Protein AF-A0A928NXJ2-F1 (afdb_monomer_lite)

pLDDT: mean 93.68, std 7.18, range [60.47, 98.88]

Radius of gyration: 19.6 Å; chains: 1; bounding box: 49×45×59 Å

Secondary structure (DSSP, 8-state):
--SEEEEEEESTT----SHHHHHHHHHHHHHHTHHHHTT-SEEEEEEE-SSSHHHHT--S-TT-EE--S-EEE-TTSPBPPTT--GGG-TTT-EEESSTTPPPEEHHHHHHHHHHHHHHHHHH-TTSEEEEEEEE-SSSSSS--HIIIII-GGGEEEEEETTEEEE-TT-EEPP----BTTBTT-PPTTEEHHHHHHHHHHHHHHHHT-SEEEE-TTTTT-SSTT-SSBTTB-SS-B-GGGHHHHHHHHHTT-

Structure (mmCIF, N/CA/C/O backbone):
data_AF-A0A928NXJ2-F1
#
_entry.id   AF-A0A928NXJ2-F1
#
loop_
_atom_site.group_PDB
_atom_site.id
_atom_site.type_symbol
_atom_site.label_atom_id
_atom_site.label_alt_id
_atom_site.label_comp_id
_atom_site.label_asym_id
_atom_site.label_entity_id
_atom_site.label_seq_id
_atom_site.pdbx_PDB_ins_code
_atom_site.Cartn_x
_atom_site.Cartn_y
_atom_site.Cartn_z
_atom_site.occupancy
_atom_site.B_iso_or_equiv
_atom_site.auth_seq_id
_atom_site.auth_comp_id
_atom_site.auth_asym_id
_atom_site.auth_atom_id
_atom_site.pdbx_PDB_model_num
ATOM 1 N N . MET A 1 1 ? -26.509 13.859 0.127 1.00 70.12 1 MET A N 1
ATOM 2 C CA . MET A 1 1 ? -25.605 13.507 1.248 1.00 70.12 1 MET A CA 1
ATOM 3 C C . MET A 1 1 ? -24.707 12.381 0.757 1.00 70.12 1 MET A C 1
ATOM 5 O O . MET A 1 1 ? -25.221 11.526 0.053 1.00 70.12 1 MET A O 1
ATOM 9 N N . PHE A 1 2 ? -23.400 12.408 1.032 1.00 90.75 2 PHE A N 1
ATOM 10 C CA . PHE A 1 2 ? -22.472 11.379 0.538 1.00 90.75 2 PHE A CA 1
ATOM 11 C C . PHE A 1 2 ? -22.794 10.006 1.145 1.00 90.75 2 PHE A C 1
ATOM 13 O O . PHE A 1 2 ? -23.033 9.921 2.349 1.00 90.75 2 PHE A O 1
ATOM 20 N N . GLU A 1 3 ? -22.799 8.942 0.336 1.00 94.06 3 GLU A N 1
ATOM 21 C CA . GLU A 1 3 ? -23.045 7.580 0.836 1.00 94.06 3 GLU A CA 1
ATOM 22 C C . GLU A 1 3 ? -21.872 7.032 1.651 1.00 94.06 3 GLU A C 1
ATOM 24 O O . GLU A 1 3 ? -22.071 6.440 2.715 1.00 94.06 3 GLU A O 1
ATOM 29 N N . ASN A 1 4 ? -20.662 7.242 1.132 1.00 97.06 4 ASN A N 1
ATOM 30 C CA . ASN A 1 4 ? -19.404 6.851 1.742 1.00 97.06 4 ASN A CA 1
ATOM 31 C C . ASN A 1 4 ? -18.536 8.089 1.961 1.00 97.06 4 ASN A C 1
ATOM 33 O O . ASN A 1 4 ? -18.482 8.971 1.104 1.00 97.06 4 ASN A O 1
ATOM 37 N N . ILE A 1 5 ? -17.833 8.120 3.088 1.00 97.44 5 ILE A N 1
ATOM 38 C CA . ILE A 1 5 ? -16.681 8.999 3.289 1.00 97.44 5 ILE A CA 1
ATOM 39 C C . ILE A 1 5 ? -15.464 8.117 3.523 1.00 97.44 5 ILE A C 1
ATOM 41 O O . ILE A 1 5 ? -15.526 7.192 4.333 1.00 97.44 5 ILE A O 1
ATOM 45 N N . THR A 1 6 ? -14.379 8.419 2.815 1.00 97.94 6 THR A N 1
ATOM 46 C CA . THR A 1 6 ? -13.082 7.775 3.008 1.00 97.94 6 THR A CA 1
ATOM 47 C C . THR A 1 6 ? -12.174 8.709 3.797 1.00 97.94 6 THR A C 1
ATOM 49 O O . THR A 1 6 ? -11.981 9.857 3.403 1.00 97.94 6 THR A O 1
ATOM 52 N N . LEU A 1 7 ? -11.651 8.229 4.923 1.00 98.12 7 LEU A N 1
ATOM 53 C CA . LEU A 1 7 ? -10.591 8.888 5.675 1.00 98.12 7 LEU A CA 1
ATOM 54 C C . LEU A 1 7 ? -9.246 8.330 5.225 1.00 98.12 7 LEU A C 1
ATOM 56 O O . LEU A 1 7 ? -9.029 7.125 5.318 1.00 98.12 7 LEU A O 1
ATOM 60 N N . GLU A 1 8 ? -8.347 9.199 4.789 1.00 97.44 8 GLU A N 1
ATOM 61 C CA . GLU A 1 8 ? -6.973 8.821 4.462 1.00 97.44 8 GLU A CA 1
ATOM 62 C C . GLU A 1 8 ? -6.089 8.971 5.694 1.00 97.44 8 GLU A C 1
ATOM 64 O O . GLU A 1 8 ? -6.047 10.033 6.322 1.00 97.44 8 GLU A O 1
ATOM 69 N N . VAL A 1 9 ? -5.410 7.893 6.078 1.00 97.00 9 VAL A N 1
ATOM 70 C CA . VAL A 1 9 ? -4.660 7.821 7.333 1.00 97.00 9 VAL A CA 1
ATOM 71 C C . VAL A 1 9 ? -3.336 7.107 7.083 1.00 97.00 9 VAL A C 1
ATOM 73 O O . VAL A 1 9 ? -3.308 6.045 6.485 1.00 97.00 9 VAL A O 1
ATOM 76 N N . SER A 1 10 ? -2.225 7.665 7.558 1.00 96.06 10 SER A N 1
ATOM 77 C CA . SER A 1 10 ? -0.943 6.940 7.598 1.00 96.06 10 SER A CA 1
ATOM 78 C C . SER A 1 10 ? -0.775 6.215 8.930 1.00 96.06 10 SER A C 1
ATOM 80 O O . SER A 1 10 ? -1.531 6.456 9.871 1.00 96.06 10 SER A O 1
ATOM 82 N N . LEU A 1 11 ? 0.271 5.402 9.082 1.00 97.62 11 LEU A N 1
ATOM 83 C CA . LEU A 1 11 ? 0.581 4.790 10.380 1.00 97.62 11 LEU A CA 1
ATOM 84 C C . LEU A 1 11 ? 1.205 5.760 11.410 1.00 97.62 11 LEU A C 1
ATOM 86 O O . LEU A 1 11 ? 1.375 5.404 12.576 1.00 97.62 11 LEU A O 1
ATOM 90 N N . LYS A 1 12 ? 1.492 7.015 11.034 1.00 97.06 12 LYS A N 1
ATOM 91 C CA . LYS A 1 12 ? 2.137 8.027 11.901 1.00 97.06 12 LYS A CA 1
ATOM 92 C C . LYS A 1 12 ? 1.412 8.319 13.232 1.00 97.06 12 LYS A C 1
ATOM 94 O O . LYS A 1 12 ? 2.090 8.643 14.209 1.00 97.06 12 LYS A O 1
ATOM 99 N N . PRO A 1 13 ? 0.072 8.227 13.348 1.00 96.94 13 PRO A N 1
ATOM 100 C CA . PRO A 1 13 ? -0.605 8.361 14.638 1.00 96.94 13 PRO A CA 1
ATOM 101 C C . PRO A 1 13 ? -0.279 7.233 15.634 1.00 96.94 13 PRO A C 1
ATOM 103 O O . PRO A 1 13 ? -0.354 7.450 16.845 1.00 96.94 13 PRO A O 1
ATOM 106 N N . PHE A 1 14 ? 0.120 6.047 15.161 1.00 97.75 14 PHE A N 1
ATOM 107 C CA . PHE A 1 14 ? 0.374 4.859 15.981 1.00 97.75 14 PHE A CA 1
ATOM 108 C C . PHE A 1 14 ? 1.798 4.849 16.547 1.00 97.75 14 PHE A C 1
ATOM 110 O O . PHE A 1 14 ? 2.617 4.006 16.210 1.00 97.75 14 PHE A O 1
ATOM 117 N N . LYS A 1 15 ? 2.096 5.792 17.446 1.00 97.19 15 LYS A N 1
ATOM 118 C CA . LYS A 1 15 ? 3.426 5.974 18.065 1.00 97.19 15 LYS A CA 1
ATOM 119 C C . LYS A 1 15 ? 3.844 4.861 19.035 1.00 97.19 15 LYS A C 1
ATOM 121 O O . LYS A 1 15 ? 4.970 4.872 19.520 1.00 97.19 15 LYS A O 1
ATOM 126 N N . GLN A 1 16 ? 2.938 3.949 19.374 1.00 97.06 16 GLN A N 1
ATOM 127 C CA . GLN A 1 16 ? 3.206 2.770 20.193 1.00 97.06 16 GLN A CA 1
ATOM 128 C C . GLN A 1 16 ? 2.429 1.584 19.628 1.00 97.06 16 GLN A C 1
ATOM 130 O O . GLN A 1 16 ? 1.337 1.759 19.088 1.00 97.06 16 GLN A O 1
ATOM 135 N N . THR A 1 17 ? 2.977 0.385 19.810 1.00 96.94 17 THR A N 1
ATOM 136 C CA . THR A 1 17 ? 2.471 -0.854 19.203 1.00 96.94 17 THR A CA 1
ATOM 137 C C . THR A 1 17 ? 1.691 -1.738 20.177 1.00 96.94 17 THR A C 1
ATOM 139 O O . THR A 1 17 ? 1.223 -2.806 19.799 1.00 96.94 17 THR A O 1
ATOM 142 N N . ASN A 1 18 ? 1.514 -1.307 21.433 1.00 97.44 18 ASN A N 1
ATOM 143 C CA . ASN A 1 18 ? 0.663 -2.025 22.380 1.00 97.44 18 ASN A CA 1
ATOM 144 C C . ASN A 1 18 ? -0.822 -1.813 22.054 1.00 97.44 18 ASN A C 1
ATOM 146 O O . ASN A 1 18 ? -1.238 -0.731 21.630 1.00 97.44 18 ASN A O 1
ATOM 150 N N . GLU A 1 19 ? -1.625 -2.842 22.313 1.00 96.62 19 GLU A N 1
ATOM 151 C CA . GLU A 1 19 ? -3.037 -2.880 21.933 1.00 96.62 19 GLU A CA 1
ATOM 152 C C . GLU A 1 19 ? -3.846 -1.710 22.511 1.00 96.62 19 GLU A C 1
ATOM 154 O O . GLU A 1 19 ? -4.617 -1.079 21.790 1.00 96.62 19 GLU A O 1
ATOM 159 N N . LEU A 1 20 ? -3.636 -1.356 23.784 1.00 98.06 20 LEU A N 1
ATOM 160 C CA . LEU A 1 20 ? -4.356 -0.253 24.431 1.00 98.06 20 LEU A CA 1
ATOM 161 C C . LEU A 1 20 ? -4.138 1.081 23.706 1.00 98.06 20 LEU A C 1
ATOM 163 O O . LEU A 1 20 ? -5.087 1.846 23.508 1.00 98.06 20 LEU A O 1
ATOM 167 N N . TYR A 1 21 ? -2.901 1.363 23.290 1.00 98.56 21 TYR A N 1
ATOM 168 C CA . TYR A 1 21 ? -2.589 2.567 22.527 1.00 98.56 21 TYR A CA 1
ATOM 169 C C . TYR A 1 21 ? -3.218 2.523 21.132 1.00 98.56 21 TYR A C 1
ATOM 171 O O . TYR A 1 21 ? -3.873 3.486 20.734 1.00 98.56 21 TYR A O 1
ATOM 179 N N . ILE A 1 22 ? -3.084 1.399 20.419 1.00 98.75 22 ILE A N 1
ATOM 180 C CA . ILE A 1 22 ? -3.671 1.211 19.084 1.00 98.75 22 ILE A CA 1
ATOM 181 C C . ILE A 1 22 ? -5.184 1.451 19.120 1.00 98.75 22 ILE A C 1
ATOM 183 O O . ILE A 1 22 ? -5.699 2.256 18.342 1.00 98.75 22 ILE A O 1
ATOM 187 N N . ARG A 1 23 ? -5.891 0.826 20.067 1.00 98.56 23 ARG A N 1
ATOM 188 C CA . ARG A 1 23 ? -7.341 0.978 20.269 1.00 98.56 23 ARG A CA 1
ATOM 189 C C . ARG A 1 23 ? -7.737 2.432 20.490 1.00 98.56 23 ARG A C 1
ATOM 191 O O . ARG A 1 23 ? -8.670 2.926 19.860 1.00 98.56 23 ARG A O 1
ATOM 198 N N . LYS A 1 24 ? -6.993 3.138 21.346 1.00 98.75 24 LYS A N 1
ATOM 199 C CA . LYS A 1 24 ? -7.220 4.561 21.611 1.00 98.75 24 LYS A CA 1
ATOM 200 C C . LYS A 1 24 ? -7.094 5.400 20.337 1.00 98.75 24 LYS A C 1
ATOM 202 O O . LYS A 1 24 ? -7.961 6.234 20.091 1.00 98.75 24 LYS A O 1
ATOM 207 N N . ILE A 1 25 ? -6.045 5.189 19.539 1.00 98.69 25 ILE A N 1
ATOM 208 C CA . ILE A 1 25 ? -5.849 5.922 18.280 1.00 98.69 25 ILE A CA 1
ATOM 209 C C . ILE A 1 25 ? -6.970 5.609 17.284 1.00 98.69 25 ILE A C 1
ATOM 211 O O . ILE A 1 25 ? -7.528 6.536 16.697 1.00 98.69 25 ILE A O 1
ATOM 215 N N . CYS A 1 26 ? -7.361 4.338 17.149 1.00 98.75 26 CYS A N 1
ATOM 216 C CA . CYS A 1 26 ? -8.466 3.933 16.279 1.00 98.75 26 CYS A CA 1
ATOM 217 C C . CYS A 1 26 ? -9.765 4.668 16.640 1.00 98.75 26 CYS A C 1
ATOM 219 O O . CYS A 1 26 ? -10.379 5.283 15.774 1.00 98.75 26 CYS A O 1
ATOM 221 N N . ALA A 1 27 ? -10.146 4.687 17.921 1.00 98.69 27 ALA A N 1
ATOM 222 C CA . ALA A 1 27 ? -11.333 5.409 18.382 1.00 98.69 27 ALA A CA 1
ATOM 223 C C . ALA A 1 27 ? -11.238 6.925 18.127 1.00 98.69 27 ALA A C 1
ATOM 225 O O . ALA A 1 27 ? -12.208 7.554 17.701 1.00 98.69 27 ALA A O 1
ATOM 226 N N . GLN A 1 28 ? -10.058 7.517 18.344 1.00 98.56 28 GLN A N 1
ATOM 227 C CA . GLN A 1 28 ? -9.834 8.947 18.131 1.00 98.56 28 GLN A CA 1
ATOM 228 C C . GLN A 1 28 ? -9.997 9.370 16.668 1.00 98.56 28 GLN A C 1
ATOM 230 O O . GLN A 1 28 ? -10.561 10.437 16.427 1.00 98.56 28 GLN A O 1
ATOM 235 N N . ILE A 1 29 ? -9.561 8.549 15.706 1.00 98.06 29 ILE A N 1
ATOM 236 C CA . ILE A 1 29 ? -9.734 8.825 14.269 1.00 98.06 29 ILE A CA 1
ATOM 237 C C . ILE A 1 29 ? -11.219 9.030 13.939 1.00 98.06 29 ILE A C 1
ATOM 239 O O . ILE A 1 29 ? -11.582 10.009 13.289 1.00 98.06 29 ILE A O 1
ATOM 243 N N . PHE A 1 30 ? -12.098 8.151 14.425 1.00 98.38 30 PHE A N 1
ATOM 244 C CA . PHE A 1 30 ? -13.537 8.261 14.172 1.00 98.38 30 PHE A CA 1
ATOM 245 C C . PHE A 1 30 ? -14.183 9.439 14.907 1.00 98.38 30 PHE A C 1
ATOM 247 O O . PHE A 1 30 ? -15.025 10.129 14.327 1.00 98.38 30 PHE A O 1
ATOM 254 N N . GLU A 1 31 ? -13.792 9.695 16.158 1.00 98.12 31 GLU A N 1
ATOM 255 C CA . GLU A 1 31 ? -14.379 10.778 16.953 1.00 98.12 31 GLU A CA 1
ATOM 256 C C . GLU A 1 31 ? -14.033 12.162 16.387 1.00 98.12 31 GLU A C 1
ATOM 258 O O . GLU A 1 31 ? -14.912 13.012 16.258 1.00 98.12 31 GLU A O 1
ATOM 263 N N . GLN A 1 32 ? -12.782 12.379 15.964 1.00 97.38 32 GLN A N 1
ATOM 264 C CA . GLN A 1 32 ? -12.340 13.657 15.388 1.00 97.38 32 GLN A CA 1
ATOM 265 C C . GLN A 1 32 ? -13.167 14.072 14.166 1.00 97.38 32 GLN A C 1
ATOM 267 O O . GLN A 1 32 ? -13.468 15.251 13.985 1.00 97.38 32 GLN A O 1
ATOM 272 N N . TRP A 1 33 ? -13.574 13.098 13.351 1.00 96.94 33 TRP A N 1
ATOM 273 C CA . TRP A 1 33 ? -14.324 13.335 12.119 1.00 96.94 33 TRP A CA 1
ATOM 274 C C . TRP A 1 33 ? -15.820 13.049 12.251 1.00 96.94 33 TRP A C 1
ATOM 276 O O . TRP A 1 33 ? -16.559 13.119 11.265 1.00 96.94 33 TRP A O 1
ATOM 286 N N . ARG A 1 34 ? -16.316 12.788 13.466 1.00 97.19 34 ARG A N 1
ATOM 287 C CA . ARG A 1 34 ? -17.701 12.375 13.725 1.00 97.19 34 ARG A CA 1
ATOM 288 C C . ARG A 1 34 ? -18.776 13.232 13.047 1.00 97.19 34 ARG A C 1
ATOM 290 O O . ARG A 1 34 ? -19.723 12.647 12.511 1.00 97.19 34 ARG A O 1
ATOM 297 N N . PRO A 1 35 ? -18.672 14.575 12.980 1.00 96.00 35 PRO A N 1
ATOM 298 C CA . PRO A 1 35 ? -19.654 15.393 12.266 1.00 96.00 35 PRO A CA 1
ATOM 299 C C . PRO A 1 35 ? -19.779 15.063 10.771 1.00 96.00 35 PRO A C 1
ATOM 301 O O . PRO A 1 35 ? -20.879 15.162 10.224 1.00 96.00 35 PRO A O 1
ATOM 304 N N . LEU A 1 36 ? -18.684 14.649 10.125 1.00 95.25 36 LEU A N 1
ATOM 305 C CA . LEU A 1 36 ? -18.669 14.231 8.722 1.00 95.25 36 LEU A CA 1
ATOM 306 C C . LEU A 1 36 ? -19.166 12.796 8.551 1.00 95.25 36 LEU A C 1
ATOM 308 O O . LEU A 1 36 ? -19.820 12.505 7.551 1.00 95.25 36 LEU A O 1
ATOM 312 N N . LEU A 1 37 ? -18.896 11.923 9.520 1.00 97.06 37 LEU A N 1
ATOM 313 C CA . LEU A 1 37 ? -19.172 10.487 9.435 1.00 97.06 37 LEU A CA 1
ATOM 314 C C . LEU A 1 37 ? -20.581 10.089 9.896 1.00 97.06 37 LEU A C 1
ATOM 316 O O . LEU A 1 37 ? -21.092 9.045 9.492 1.00 97.06 37 LEU A O 1
ATOM 320 N N . LYS A 1 38 ? -21.239 10.907 10.728 1.00 95.12 38 LYS A N 1
ATOM 321 C CA . LYS A 1 38 ? -22.583 10.595 11.234 1.00 95.12 38 LYS A CA 1
ATOM 322 C C . LYS A 1 38 ? -23.584 10.416 10.088 1.00 95.12 38 LYS A C 1
ATOM 324 O O . LYS A 1 38 ? -23.623 11.214 9.146 1.00 95.12 38 LYS A O 1
ATOM 329 N N . ASN A 1 39 ? -24.441 9.404 10.210 1.00 95.00 39 ASN A N 1
ATOM 330 C CA . ASN A 1 39 ? -25.492 9.068 9.243 1.00 95.00 39 ASN A CA 1
ATOM 331 C C . ASN A 1 39 ? -24.957 8.729 7.836 1.00 95.00 39 ASN A C 1
ATOM 333 O O . ASN A 1 39 ? -25.615 9.021 6.838 1.00 95.00 39 ASN A O 1
ATOM 337 N N . ARG A 1 40 ? -23.740 8.181 7.724 1.00 96.31 40 ARG A N 1
ATOM 338 C CA . ARG A 1 40 ? -23.237 7.610 6.464 1.00 96.31 40 ARG A CA 1
ATOM 339 C C . ARG A 1 40 ? -23.601 6.133 6.379 1.00 96.31 40 ARG A C 1
ATOM 341 O O . ARG A 1 40 ? -23.605 5.439 7.391 1.00 96.31 40 ARG A O 1
ATOM 348 N N . ARG A 1 41 ? -23.875 5.656 5.161 1.00 97.25 41 ARG A N 1
ATOM 349 C CA . ARG A 1 41 ? -24.111 4.228 4.897 1.00 97.25 41 ARG A CA 1
ATOM 350 C C . ARG A 1 41 ? -22.817 3.437 5.058 1.00 97.25 41 ARG A C 1
ATOM 352 O O . ARG A 1 41 ? -22.824 2.324 5.576 1.00 97.25 41 ARG A O 1
ATOM 359 N N . SER A 1 42 ? -21.704 4.021 4.621 1.00 98.06 42 SER A N 1
ATOM 360 C CA . SER A 1 42 ? -20.378 3.446 4.796 1.00 98.06 42 SER A CA 1
ATOM 361 C C . SER A 1 42 ? -19.373 4.499 5.243 1.00 98.06 42 SER A C 1
ATOM 363 O O . SER A 1 42 ? -19.469 5.675 4.887 1.00 98.06 42 SER A O 1
ATOM 365 N N . VAL A 1 43 ? -18.409 4.058 6.041 1.00 98.50 43 VAL A N 1
ATOM 366 C CA . VAL A 1 43 ? -17.202 4.811 6.359 1.00 98.50 43 VAL A CA 1
ATOM 367 C C . VAL A 1 43 ? -16.028 3.929 5.979 1.00 98.50 43 VAL A C 1
ATOM 369 O O . VAL A 1 43 ? -15.926 2.792 6.438 1.00 98.50 43 VAL A O 1
ATOM 372 N N . SER A 1 44 ? -15.160 4.447 5.123 1.00 98.56 44 SER A N 1
ATOM 373 C CA . SER A 1 44 ? -13.947 3.753 4.710 1.00 98.56 44 SER A CA 1
ATOM 374 C C . SER A 1 44 ? -12.740 4.436 5.341 1.00 98.56 44 SER A C 1
ATOM 376 O O . SER A 1 44 ? -12.701 5.657 5.459 1.00 98.56 44 SER A O 1
ATOM 378 N N . VAL A 1 45 ? -11.754 3.655 5.747 1.00 98.69 45 VAL A N 1
ATOM 379 C CA . VAL A 1 45 ? -10.422 4.136 6.102 1.00 98.69 45 VAL A CA 1
ATOM 380 C C . VAL A 1 45 ? -9.484 3.609 5.031 1.00 98.69 45 VAL A C 1
ATOM 382 O O . VAL A 1 45 ? -9.523 2.423 4.718 1.00 98.69 45 VAL A O 1
ATOM 385 N N . MET A 1 46 ? -8.713 4.487 4.411 1.00 98.50 46 MET A N 1
ATOM 386 C CA . MET A 1 46 ? -7.662 4.127 3.468 1.00 98.50 46 MET A CA 1
ATOM 387 C C . MET A 1 46 ? -6.333 4.339 4.177 1.00 98.50 46 MET A C 1
ATOM 389 O O . MET A 1 46 ? -6.041 5.457 4.612 1.00 98.50 46 MET A O 1
ATOM 393 N N . LEU A 1 47 ? -5.582 3.256 4.359 1.00 98.38 47 LEU A N 1
ATOM 394 C CA . LEU A 1 47 ? -4.289 3.300 5.011 1.00 98.38 47 LEU A CA 1
ATOM 395 C C . LEU A 1 47 ? -3.192 3.521 3.979 1.00 98.38 47 LEU A C 1
ATOM 397 O O . LEU A 1 47 ? -3.032 2.737 3.057 1.00 98.38 47 LEU A O 1
ATOM 401 N N . TRP A 1 48 ? -2.429 4.586 4.187 1.00 97.44 48 TRP A N 1
ATOM 402 C CA . TRP A 1 48 ? -1.122 4.785 3.578 1.00 97.44 48 TRP A CA 1
ATOM 403 C C . TRP A 1 48 ? -0.085 4.125 4.489 1.00 97.44 48 TRP A C 1
ATOM 405 O O . TRP A 1 48 ? 0.517 4.791 5.345 1.00 97.44 48 TRP A O 1
ATOM 415 N N . VAL A 1 49 ? 0.025 2.794 4.394 1.00 97.50 49 VAL A N 1
ATOM 416 C CA . VAL A 1 49 ? 0.975 2.005 5.188 1.00 97.50 49 VAL A CA 1
ATOM 417 C C . VAL A 1 49 ? 2.394 2.270 4.710 1.00 97.50 49 VAL A C 1
ATOM 419 O O . VAL A 1 49 ? 3.208 2.779 5.485 1.00 97.50 49 VAL A O 1
ATOM 422 N N . GLY A 1 50 ? 2.658 1.998 3.438 1.00 95.38 50 GLY A N 1
ATOM 423 C CA . GLY A 1 50 ? 3.859 2.383 2.713 1.00 95.38 50 GLY A CA 1
ATOM 424 C C . GLY A 1 50 ? 3.491 2.915 1.331 1.00 95.38 50 GLY A C 1
ATOM 425 O O . GLY A 1 50 ? 2.648 3.800 1.195 1.00 95.38 50 GLY A O 1
ATOM 426 N N . ASP A 1 51 ? 4.149 2.373 0.313 1.00 94.50 51 ASP A N 1
ATOM 427 C CA . ASP A 1 51 ? 3.813 2.550 -1.107 1.00 94.50 51 ASP A CA 1
ATOM 428 C C . ASP A 1 51 ? 3.394 1.212 -1.748 1.00 94.50 51 ASP A C 1
ATOM 430 O O . ASP A 1 51 ? 3.473 1.039 -2.965 1.00 94.50 51 ASP A O 1
ATOM 434 N N . GLY A 1 52 ? 2.987 0.227 -0.943 1.00 96.88 52 GLY A N 1
ATOM 435 C CA . GLY A 1 52 ? 2.719 -1.137 -1.387 1.00 96.88 52 GLY A CA 1
ATOM 436 C C . GLY A 1 52 ? 3.953 -2.045 -1.382 1.00 96.88 52 GLY A C 1
ATOM 437 O O . GLY A 1 52 ? 3.835 -3.222 -1.713 1.00 96.88 52 GLY A O 1
ATOM 438 N N . SER A 1 53 ? 5.132 -1.560 -0.983 1.00 97.12 53 SER A N 1
ATOM 439 C CA . SER A 1 53 ? 6.317 -2.411 -0.767 1.00 97.12 53 SER A CA 1
ATOM 440 C C . SER A 1 53 ? 6.077 -3.509 0.273 1.00 97.12 53 SER A C 1
ATOM 442 O O . SER A 1 53 ? 6.523 -4.638 0.098 1.00 97.12 53 SER A O 1
ATOM 444 N N . GLU A 1 54 ? 5.297 -3.212 1.306 1.00 98.12 54 GLU A N 1
ATOM 445 C CA . GLU A 1 54 ? 4.795 -4.151 2.307 1.00 98.12 54 GLU A CA 1
ATOM 446 C C . GLU A 1 54 ? 3.939 -5.281 1.711 1.00 98.12 54 GLU A C 1
ATOM 448 O O . GLU A 1 54 ? 3.871 -6.364 2.282 1.00 98.12 54 GLU A O 1
ATOM 453 N N . ILE A 1 55 ? 3.316 -5.064 0.547 1.00 98.62 55 ILE A N 1
ATOM 454 C CA . ILE A 1 55 ? 2.623 -6.115 -0.205 1.00 98.62 55 ILE A CA 1
ATOM 455 C C . ILE A 1 55 ? 3.654 -6.934 -0.984 1.00 98.62 55 ILE A C 1
ATOM 457 O O . ILE A 1 55 ? 3.643 -8.161 -0.917 1.00 98.62 55 ILE A O 1
ATOM 461 N N . LEU A 1 56 ? 4.539 -6.254 -1.722 1.00 98.44 56 LEU A N 1
ATOM 462 C CA . LEU A 1 56 ? 5.506 -6.881 -2.632 1.00 98.44 56 LEU A CA 1
ATOM 463 C C . LEU A 1 56 ? 6.474 -7.821 -1.907 1.00 98.44 56 LEU A C 1
ATOM 465 O O . LEU A 1 56 ? 6.860 -8.839 -2.467 1.00 98.44 56 LEU A O 1
ATOM 469 N N . ASP A 1 57 ? 6.848 -7.492 -0.670 1.00 97.69 57 ASP A N 1
ATOM 470 C CA . ASP A 1 57 ? 7.786 -8.270 0.144 1.00 97.69 57 ASP A CA 1
ATOM 471 C C . ASP A 1 57 ? 7.117 -9.250 1.121 1.00 97.69 57 ASP A C 1
ATOM 473 O O . ASP A 1 57 ? 7.807 -9.914 1.901 1.00 97.69 57 ASP A O 1
ATOM 477 N N . TYR A 1 58 ? 5.786 -9.368 1.105 1.00 98.62 58 TYR A N 1
ATOM 478 C CA . TYR A 1 58 ? 5.073 -10.190 2.075 1.00 98.62 58 TYR A CA 1
ATOM 479 C C . TYR A 1 58 ? 5.339 -11.690 1.892 1.00 98.62 58 TYR A C 1
ATOM 481 O O . TYR A 1 58 ? 4.982 -12.287 0.874 1.00 98.62 58 TYR A O 1
ATOM 489 N N . ALA A 1 59 ? 5.883 -12.326 2.933 1.00 98.19 59 ALA A N 1
ATOM 490 C CA . ALA A 1 59 ? 6.195 -13.756 2.971 1.00 98.19 59 ALA A CA 1
ATOM 491 C C . ALA A 1 59 ? 5.164 -14.608 3.744 1.00 98.19 59 ALA A C 1
ATOM 493 O O . ALA A 1 59 ? 5.389 -15.795 3.960 1.00 98.19 59 ALA A O 1
ATOM 494 N N . GLY A 1 60 ? 4.030 -14.043 4.178 1.00 98.31 60 GLY A N 1
ATOM 495 C CA . GLY A 1 60 ? 3.004 -14.806 4.909 1.00 98.31 60 GLY A CA 1
ATOM 496 C C . GLY A 1 60 ? 3.250 -14.944 6.417 1.00 98.31 60 GLY A C 1
ATOM 497 O O . GLY A 1 60 ? 2.510 -15.656 7.094 1.00 98.31 60 GLY A O 1
ATOM 498 N N . ASN A 1 61 ? 4.268 -14.278 6.972 1.00 98.44 61 ASN A N 1
ATOM 499 C CA . ASN A 1 61 ? 4.597 -14.339 8.396 1.00 98.44 61 ASN A CA 1
ATOM 500 C C . ASN A 1 61 ? 4.218 -13.037 9.117 1.00 98.44 61 ASN A C 1
ATOM 502 O O . ASN A 1 61 ? 4.620 -11.949 8.715 1.00 98.44 61 ASN A O 1
ATOM 506 N N . LEU A 1 62 ? 3.446 -13.141 10.205 1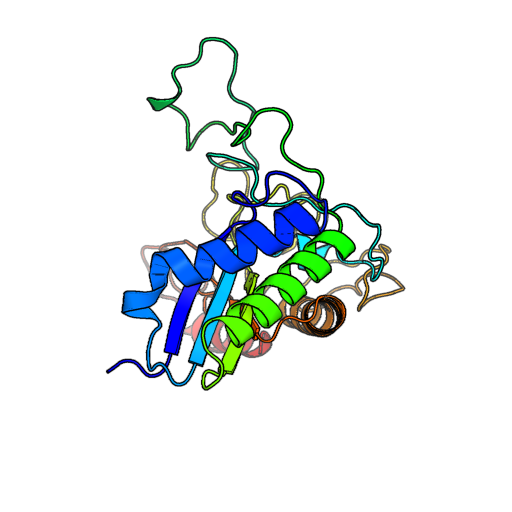.00 98.56 62 LEU A N 1
ATOM 507 C CA . LEU A 1 62 ? 2.977 -11.977 10.966 1.00 98.56 62 LEU A CA 1
ATOM 508 C C . LEU A 1 62 ? 4.069 -11.317 11.817 1.00 98.56 62 LEU A C 1
ATOM 510 O O . LEU A 1 62 ? 3.941 -10.142 12.159 1.00 98.56 62 LEU A O 1
ATOM 514 N N . GLU A 1 63 ? 5.132 -12.048 12.141 1.00 98.56 63 GLU A N 1
ATOM 515 C CA . GLU A 1 63 ? 6.242 -11.529 12.946 1.00 98.56 63 GLU A CA 1
ATOM 516 C C . GLU A 1 63 ? 7.269 -10.755 12.113 1.00 98.56 63 GLU A C 1
ATOM 518 O O . GLU A 1 63 ? 8.119 -10.061 12.674 1.00 98.56 63 GLU A O 1
ATOM 523 N N . ASP A 1 64 ? 7.186 -10.837 10.782 1.00 98.50 64 ASP A N 1
ATOM 524 C CA . ASP A 1 64 ? 8.106 -10.122 9.906 1.00 98.50 64 ASP A CA 1
ATOM 525 C C . ASP A 1 64 ? 7.893 -8.611 10.032 1.00 98.50 64 ASP A C 1
ATOM 527 O O . ASP A 1 64 ? 6.766 -8.101 10.059 1.00 98.50 64 ASP A O 1
ATOM 531 N N . ILE A 1 65 ? 9.017 -7.900 10.105 1.00 98.31 65 ILE A N 1
ATOM 532 C CA . ILE A 1 65 ? 9.073 -6.441 10.088 1.00 98.31 65 ILE A CA 1
ATOM 533 C C . ILE A 1 65 ? 8.972 -5.978 8.638 1.00 98.31 65 ILE A C 1
ATOM 535 O O . ILE A 1 65 ? 9.637 -6.531 7.762 1.00 98.31 65 ILE A O 1
ATOM 539 N N . PHE A 1 66 ? 8.201 -4.922 8.401 1.00 97.75 66 PHE A N 1
ATOM 540 C CA . PHE A 1 66 ? 8.115 -4.274 7.096 1.00 97.75 66 PHE A CA 1
ATOM 541 C C . PHE A 1 66 ? 8.477 -2.786 7.192 1.00 97.75 66 PHE A C 1
ATOM 543 O O . PHE A 1 66 ? 8.327 -2.156 8.245 1.00 97.75 66 PHE A O 1
ATOM 550 N N . GLU A 1 67 ? 8.983 -2.218 6.095 1.00 96.06 67 GLU A N 1
ATOM 551 C CA . GLU A 1 67 ? 9.211 -0.773 5.996 1.00 96.06 67 GLU A CA 1
ATOM 552 C C . GLU A 1 67 ? 7.883 -0.061 5.735 1.00 96.06 67 GLU A C 1
ATOM 554 O O . GLU A 1 67 ? 7.081 -0.496 4.915 1.00 96.06 67 GLU A O 1
ATOM 559 N N . TRP A 1 68 ? 7.654 1.049 6.429 1.00 96.56 68 TRP A N 1
ATOM 560 C CA . TRP A 1 68 ? 6.405 1.801 6.357 1.00 96.56 68 TRP A CA 1
ATOM 561 C C . TRP A 1 68 ? 6.689 3.289 6.165 1.00 96.56 68 TRP A C 1
ATOM 563 O O . TRP A 1 68 ? 7.826 3.738 6.299 1.00 96.56 68 TRP A O 1
ATOM 573 N N . ALA A 1 69 ? 5.654 4.078 5.884 1.00 95.75 69 ALA A N 1
ATOM 574 C CA . ALA A 1 69 ? 5.733 5.500 5.560 1.00 95.75 69 ALA A CA 1
ATOM 575 C C . ALA A 1 69 ? 6.113 6.407 6.752 1.00 95.75 69 ALA A C 1
ATOM 577 O O . ALA A 1 69 ? 5.423 7.380 7.071 1.00 95.75 69 ALA A O 1
ATOM 578 N N . ARG A 1 70 ? 7.218 6.111 7.444 1.00 95.12 70 ARG A N 1
ATOM 579 C CA . ARG A 1 70 ? 7.720 6.851 8.612 1.00 95.12 70 ARG A CA 1
ATOM 580 C C . ARG A 1 70 ? 8.547 8.076 8.247 1.00 95.12 70 ARG A C 1
ATOM 582 O O . ARG A 1 70 ? 8.822 8.899 9.117 1.00 95.12 70 ARG A O 1
ATOM 589 N N . PHE A 1 71 ? 8.960 8.218 6.995 1.00 92.56 71 PHE A N 1
ATOM 590 C CA . PHE A 1 71 ? 9.775 9.352 6.587 1.00 92.56 71 PHE A CA 1
ATOM 591 C C . PHE A 1 71 ? 8.932 10.611 6.337 1.00 92.56 71 PHE A C 1
ATOM 593 O O . PHE A 1 71 ? 7.718 10.579 6.087 1.00 92.56 71 PHE A O 1
ATOM 600 N N . VAL A 1 72 ? 9.600 11.752 6.453 1.00 88.88 72 VAL A N 1
ATOM 601 C CA . VAL A 1 72 ? 9.175 13.045 5.922 1.00 88.88 72 VAL A CA 1
ATOM 602 C C . VAL A 1 72 ? 10.171 13.417 4.825 1.00 88.88 72 VAL A C 1
ATOM 604 O O . VAL A 1 72 ? 11.381 13.341 5.039 1.00 88.88 72 VAL A O 1
ATOM 607 N N . GLY A 1 73 ? 9.654 13.792 3.656 1.00 85.38 73 GLY A N 1
ATOM 608 C CA . GLY A 1 73 ? 10.424 13.868 2.413 1.00 85.38 73 GLY A CA 1
ATOM 609 C C . GLY A 1 73 ? 10.334 12.568 1.608 1.00 85.38 73 GLY A C 1
ATOM 610 O O . GLY A 1 73 ? 9.406 11.790 1.808 1.00 85.38 73 GLY A O 1
ATOM 611 N N . THR A 1 74 ? 11.278 12.341 0.693 1.00 85.69 74 THR A N 1
ATOM 612 C CA . THR A 1 74 ? 11.321 11.138 -0.167 1.00 85.69 74 THR A CA 1
ATOM 613 C C . THR A 1 74 ? 12.151 10.029 0.489 1.00 85.69 74 THR A C 1
ATOM 615 O O . THR A 1 74 ? 13.355 10.194 0.680 1.00 85.69 74 THR A O 1
ATOM 618 N N . ALA A 1 75 ? 11.536 8.888 0.813 1.00 88.69 75 ALA A N 1
ATOM 619 C CA . ALA A 1 75 ? 12.137 7.792 1.585 1.00 88.69 75 ALA A CA 1
ATOM 620 C C . ALA A 1 75 ? 13.424 7.198 0.984 1.00 88.69 75 ALA A C 1
ATOM 622 O O . ALA A 1 75 ? 14.298 6.731 1.721 1.00 88.69 75 ALA A O 1
ATOM 623 N N . ASN A 1 76 ? 13.577 7.241 -0.338 1.00 85.06 76 ASN A N 1
ATOM 624 C CA . ASN A 1 76 ? 14.752 6.702 -1.026 1.00 85.06 76 ASN A CA 1
ATOM 625 C C . ASN A 1 76 ? 15.886 7.732 -1.234 1.00 85.06 76 ASN A C 1
ATOM 627 O O . ASN A 1 76 ? 16.890 7.420 -1.867 1.00 85.06 76 ASN A O 1
ATOM 631 N N . LEU A 1 77 ? 15.786 8.937 -0.656 1.00 84.06 77 LEU A N 1
ATOM 632 C CA . LEU A 1 77 ? 16.865 9.938 -0.667 1.00 84.06 77 LEU A CA 1
ATOM 633 C C . LEU A 1 77 ? 17.797 9.829 0.556 1.00 84.06 77 LEU A C 1
ATOM 635 O O . LEU A 1 77 ? 17.453 9.176 1.548 1.00 84.06 77 LEU A O 1
ATOM 639 N N . PRO A 1 78 ? 18.987 10.466 0.525 1.00 86.38 78 PRO A N 1
ATOM 640 C CA . PRO A 1 78 ? 19.878 10.538 1.683 1.00 86.38 78 PRO A CA 1
ATOM 641 C C . PRO A 1 78 ? 19.211 11.172 2.910 1.00 86.38 78 PRO A C 1
ATOM 643 O O . PRO A 1 78 ? 18.307 11.997 2.783 1.00 86.38 78 PRO A O 1
ATOM 646 N N . TYR A 1 79 ? 19.672 10.810 4.108 1.00 88.50 79 TYR A N 1
ATOM 647 C CA . TYR A 1 79 ? 19.213 11.449 5.344 1.00 88.50 79 TYR A CA 1
ATOM 648 C C . TYR A 1 79 ? 19.627 12.922 5.410 1.00 88.50 79 TYR A C 1
ATOM 650 O O . TYR A 1 79 ? 20.684 13.289 4.900 1.00 88.50 79 TYR A O 1
ATOM 658 N N . LEU A 1 80 ? 18.793 13.743 6.055 1.00 86.62 80 LEU A N 1
ATOM 659 C CA . LEU A 1 80 ? 19.123 15.119 6.419 1.00 86.62 80 LEU A CA 1
ATOM 660 C C . LEU A 1 80 ? 20.400 15.140 7.268 1.00 86.62 80 LEU A C 1
ATOM 662 O O . LEU A 1 80 ? 20.508 14.396 8.243 1.00 86.62 80 LEU A O 1
ATOM 666 N N . GLU A 1 81 ? 21.349 15.989 6.885 1.00 83.50 81 GLU A N 1
ATOM 667 C CA . GLU A 1 81 ? 22.613 16.156 7.601 1.00 83.50 81 GLU A CA 1
ATOM 668 C C . GLU A 1 81 ? 22.462 17.144 8.769 1.00 83.50 81 GLU A C 1
ATOM 670 O O . GLU A 1 81 ? 21.617 18.045 8.749 1.00 83.50 81 GLU A O 1
ATOM 675 N N . ASP A 1 82 ? 23.302 16.993 9.796 1.00 80.44 82 ASP A N 1
ATOM 676 C CA . ASP A 1 82 ? 23.299 17.882 10.958 1.00 80.44 82 ASP A CA 1
ATOM 677 C C . ASP A 1 82 ? 23.571 19.338 10.541 1.00 80.44 82 ASP A C 1
ATOM 679 O O . ASP A 1 82 ? 24.586 19.657 9.924 1.00 80.44 82 ASP A O 1
ATOM 683 N N . GLY A 1 83 ? 22.663 20.243 10.915 1.00 77.75 83 GLY A N 1
ATOM 684 C CA . GLY A 1 83 ? 22.766 21.674 10.609 1.00 77.75 83 GLY A CA 1
ATOM 685 C C . GLY A 1 83 ? 22.194 22.097 9.250 1.00 77.75 83 GLY A C 1
ATOM 686 O O . GLY A 1 83 ? 22.180 23.295 8.962 1.00 77.75 83 GLY A O 1
ATOM 687 N N . GLU A 1 84 ? 21.680 21.170 8.432 1.00 79.25 84 GLU A N 1
ATOM 688 C CA . GLU A 1 84 ? 20.986 21.509 7.184 1.00 79.25 84 GLU A CA 1
ATOM 689 C C . GLU A 1 84 ? 19.582 22.103 7.474 1.00 79.25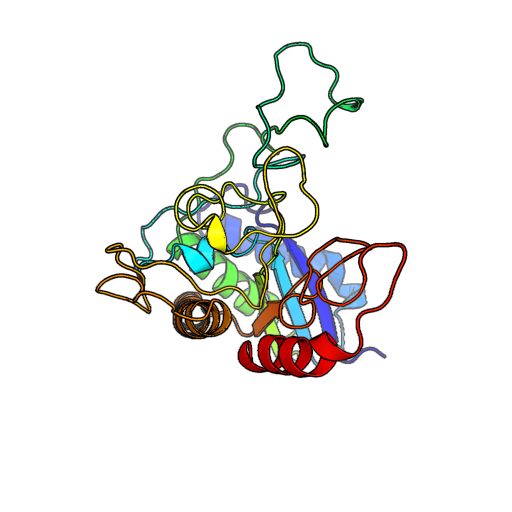 84 GLU A C 1
ATOM 691 O O . GLU A 1 84 ? 18.815 21.523 8.251 1.00 79.25 84 GLU A O 1
ATOM 696 N N . PRO A 1 85 ? 19.190 23.247 6.870 1.00 72.94 85 PRO A N 1
ATOM 697 C CA . PRO A 1 85 ? 17.872 23.839 7.101 1.00 72.94 85 PRO A CA 1
ATOM 698 C C . PRO A 1 85 ? 16.735 22.948 6.580 1.00 72.94 85 PRO A C 1
ATOM 700 O O . PRO A 1 85 ? 16.623 22.703 5.376 1.00 72.94 85 PRO A O 1
ATOM 703 N N . LEU A 1 86 ? 15.836 22.543 7.484 1.00 67.25 86 LEU A N 1
ATOM 704 C CA . LEU A 1 86 ? 14.674 21.673 7.221 1.00 67.25 86 LEU A CA 1
ATOM 705 C C . LEU A 1 86 ? 13.814 22.123 6.029 1.00 67.25 86 LEU A C 1
ATOM 707 O O . LEU A 1 86 ? 13.272 21.305 5.289 1.00 67.25 86 LEU A O 1
ATOM 711 N N . GLU A 1 87 ? 13.709 23.434 5.841 1.00 63.09 87 GLU A N 1
ATOM 712 C CA . GLU A 1 87 ? 12.836 24.103 4.870 1.00 63.09 87 GLU A CA 1
ATOM 713 C C . GLU A 1 87 ? 13.312 23.915 3.419 1.00 63.09 87 GLU A C 1
ATOM 715 O O . GLU A 1 87 ? 12.533 24.065 2.482 1.00 63.09 87 GLU A O 1
ATOM 720 N N . THR A 1 88 ? 14.582 23.538 3.222 1.00 60.47 88 THR A N 1
ATOM 721 C CA . THR A 1 88 ? 15.227 23.490 1.897 1.00 60.47 88 THR A CA 1
ATOM 722 C C . THR A 1 88 ? 15.141 22.108 1.228 1.00 60.47 88 THR A C 1
ATOM 724 O O . THR A 1 88 ? 15.443 21.990 0.040 1.00 60.47 88 THR A O 1
ATOM 727 N N . SER A 1 89 ? 14.737 21.047 1.946 1.00 63.16 89 SER A N 1
ATOM 728 C CA . SER A 1 89 ? 15.217 19.696 1.599 1.00 63.16 89 SER A CA 1
ATOM 729 C C . SER A 1 89 ? 14.207 18.543 1.551 1.00 63.16 89 SER A C 1
ATOM 731 O O . SER A 1 89 ? 14.618 17.409 1.342 1.00 63.16 89 SER A O 1
ATOM 733 N N . LEU A 1 90 ? 12.889 18.759 1.640 1.00 67.25 90 LEU A N 1
ATOM 734 C CA . LEU A 1 90 ? 11.926 17.632 1.588 1.00 67.25 90 LEU A CA 1
ATOM 735 C C . LEU A 1 90 ? 11.956 16.834 0.267 1.00 67.25 90 LEU A C 1
ATOM 737 O O . LEU A 1 90 ? 11.617 15.654 0.244 1.00 67.25 90 LEU A O 1
ATOM 741 N N . HIS A 1 91 ? 12.410 17.459 -0.821 1.00 73.44 91 HIS A N 1
ATOM 742 C CA . HIS A 1 91 ? 12.613 16.809 -2.123 1.00 73.44 91 HIS A CA 1
ATOM 743 C C . HIS A 1 91 ? 14.054 16.325 -2.358 1.00 73.44 91 HIS A C 1
ATOM 745 O O . HIS A 1 91 ? 14.363 15.844 -3.443 1.00 73.44 91 HIS A O 1
ATOM 751 N N . LYS A 1 92 ? 14.962 16.510 -1.391 1.00 78.88 92 LYS A N 1
ATOM 752 C CA . LYS A 1 92 ? 16.403 16.200 -1.516 1.00 78.88 92 LYS A CA 1
ATOM 753 C C . LYS A 1 92 ? 16.940 15.319 -0.388 1.00 78.88 92 LYS A C 1
ATOM 755 O O . LYS A 1 92 ? 18.013 14.728 -0.524 1.00 78.88 92 LYS A O 1
ATOM 760 N N . ARG A 1 93 ? 16.210 15.251 0.722 1.00 84.88 93 ARG A N 1
ATOM 761 C CA . ARG A 1 93 ? 16.562 14.550 1.949 1.00 84.88 93 ARG A CA 1
ATOM 762 C C . ARG A 1 93 ? 15.340 13.857 2.525 1.00 84.88 93 ARG A C 1
ATOM 764 O O . ARG A 1 93 ? 14.209 14.321 2.362 1.00 84.88 93 ARG A O 1
ATOM 771 N N . LYS A 1 94 ? 15.596 12.792 3.275 1.00 89.12 94 LYS A N 1
ATOM 772 C CA . LYS A 1 94 ? 14.632 12.196 4.197 1.00 89.12 94 LYS A CA 1
ATOM 773 C C . LYS A 1 94 ? 14.994 12.494 5.639 1.00 89.12 94 LYS A C 1
ATOM 775 O O . LYS A 1 94 ? 16.158 12.662 5.992 1.00 89.12 94 LYS A O 1
ATOM 780 N N . GLN A 1 95 ? 13.986 12.477 6.489 1.00 88.44 95 GLN A N 1
ATOM 781 C CA . GLN A 1 95 ? 14.152 12.467 7.936 1.00 88.44 95 GLN A CA 1
ATOM 782 C C . GLN A 1 95 ? 13.047 11.628 8.565 1.00 88.44 95 GLN A C 1
ATOM 784 O O . GLN A 1 95 ? 11.969 11.480 7.983 1.00 88.44 95 GLN A O 1
ATOM 789 N N . ASP A 1 96 ? 13.297 11.081 9.749 1.00 90.31 96 ASP A N 1
ATOM 790 C CA . ASP A 1 96 ? 12.248 10.396 10.498 1.00 90.31 96 ASP A CA 1
ATOM 791 C C . ASP A 1 96 ? 11.158 11.387 10.923 1.00 90.31 96 ASP A C 1
ATOM 793 O O . ASP A 1 96 ? 11.452 12.493 11.378 1.00 90.31 96 ASP A O 1
ATOM 797 N N . TYR A 1 97 ? 9.884 10.988 10.825 1.00 91.31 97 TYR A N 1
ATOM 798 C CA . TYR A 1 97 ? 8.783 11.846 11.278 1.00 91.31 97 TYR A CA 1
ATOM 799 C C . TYR A 1 97 ? 8.802 12.087 12.796 1.00 91.31 97 TYR A C 1
ATOM 801 O O . TYR A 1 97 ? 8.302 13.111 13.261 1.00 91.31 97 TYR A O 1
ATOM 809 N N . ILE A 1 98 ? 9.361 11.141 13.564 1.00 93.38 98 ILE A N 1
ATOM 810 C CA . ILE A 1 98 ? 9.676 11.264 14.991 1.00 93.38 98 ILE A CA 1
ATOM 811 C C . ILE A 1 98 ? 10.949 10.486 15.318 1.00 93.38 98 ILE A C 1
ATOM 813 O O . ILE A 1 98 ? 11.262 9.477 14.688 1.00 93.38 98 ILE A O 1
ATOM 817 N N . LYS A 1 99 ? 11.628 10.889 16.394 1.00 90.75 99 LYS A N 1
ATOM 818 C CA . LYS A 1 99 ? 12.694 10.086 16.996 1.00 90.75 99 LYS A CA 1
ATOM 819 C C . LYS A 1 99 ? 12.145 8.730 17.456 1.00 90.75 99 LYS A C 1
ATOM 821 O O . LYS A 1 99 ? 11.113 8.692 18.123 1.00 90.75 99 LYS A O 1
ATOM 826 N N . ASN A 1 100 ? 12.878 7.653 17.168 1.00 91.94 100 ASN A N 1
ATOM 827 C CA . ASN A 1 100 ? 12.516 6.275 17.521 1.00 91.94 100 ASN A CA 1
ATOM 828 C C . ASN A 1 100 ? 11.124 5.886 16.993 1.00 91.94 100 ASN A C 1
ATOM 830 O O . ASN A 1 100 ? 10.265 5.441 17.757 1.00 91.94 100 ASN A O 1
ATOM 834 N N . ALA A 1 101 ? 10.892 6.101 15.694 1.00 94.94 101 ALA A N 1
ATOM 835 C CA . ALA A 1 101 ? 9.674 5.649 15.034 1.00 94.94 101 ALA A CA 1
ATOM 836 C C . ALA A 1 101 ? 9.414 4.153 15.330 1.00 94.94 101 ALA A C 1
ATOM 838 O O . ALA A 1 101 ? 10.364 3.366 15.355 1.00 94.94 101 ALA A O 1
ATOM 839 N N . PRO A 1 102 ? 8.153 3.750 15.566 1.00 96.12 102 PRO A N 1
ATOM 840 C CA . PRO A 1 102 ? 7.823 2.362 15.858 1.00 96.12 102 PRO A CA 1
ATOM 841 C C . PRO A 1 102 ? 8.280 1.398 14.768 1.00 96.12 102 PRO A C 1
ATOM 843 O O . PRO A 1 102 ? 8.130 1.667 13.575 1.00 96.12 102 PRO A O 1
ATOM 846 N N . VAL A 1 103 ? 8.779 0.246 15.205 1.00 97.19 103 VAL A N 1
ATOM 847 C CA . VAL A 1 103 ? 8.991 -0.915 14.342 1.00 97.19 103 VAL A CA 1
ATOM 848 C C . VAL A 1 103 ? 7.641 -1.599 14.153 1.00 97.19 103 VAL A C 1
ATOM 850 O O . VAL A 1 103 ? 6.987 -1.947 15.139 1.00 97.19 103 VAL A O 1
ATOM 853 N N . MET A 1 104 ? 7.219 -1.758 12.901 1.00 98.12 104 MET A N 1
ATOM 854 C CA . MET A 1 104 ? 5.943 -2.377 12.554 1.00 98.12 104 MET A CA 1
ATOM 855 C C . MET A 1 104 ? 6.175 -3.797 12.050 1.00 98.12 104 MET A C 1
ATOM 857 O O . MET A 1 104 ? 7.021 -4.023 11.189 1.00 98.12 104 MET A O 1
ATOM 861 N N . THR A 1 105 ? 5.399 -4.736 12.583 1.00 98.75 105 THR A N 1
ATOM 862 C CA . THR A 1 105 ? 5.256 -6.085 12.032 1.00 98.75 105 THR A CA 1
ATOM 863 C C . THR A 1 105 ? 3.888 -6.228 11.386 1.00 98.75 105 THR A C 1
ATOM 865 O O . THR A 1 105 ? 2.952 -5.490 11.721 1.00 98.75 105 THR A O 1
ATOM 868 N N . TYR A 1 106 ? 3.728 -7.201 10.495 1.00 98.88 106 TYR A N 1
ATOM 869 C CA . TYR A 1 106 ? 2.424 -7.479 9.888 1.00 98.88 106 TYR A CA 1
ATOM 870 C C . TYR A 1 106 ? 1.349 -7.832 10.937 1.00 98.88 106 TYR A C 1
ATOM 872 O O . TYR A 1 106 ? 0.186 -7.460 10.791 1.00 98.88 106 TYR A O 1
ATOM 880 N N . GLY A 1 107 ? 1.721 -8.453 12.061 1.00 98.81 107 GLY A N 1
ATOM 881 C CA . GLY A 1 107 ? 0.829 -8.688 13.201 1.00 98.81 107 GLY A CA 1
ATOM 882 C C . GLY A 1 107 ? 0.346 -7.396 13.874 1.00 98.81 107 GLY A C 1
ATOM 883 O O . GLY A 1 107 ? -0.831 -7.277 14.234 1.00 98.81 107 GLY A O 1
ATOM 884 N N . ILE A 1 108 ? 1.216 -6.387 13.990 1.00 98.88 108 ILE A N 1
ATOM 885 C CA . ILE A 1 108 ? 0.829 -5.054 14.477 1.00 98.88 108 ILE A CA 1
ATOM 886 C C . ILE A 1 108 ? -0.121 -4.382 13.480 1.00 98.88 108 ILE A C 1
ATOM 888 O O . ILE A 1 108 ? -1.152 -3.849 13.894 1.00 98.88 108 ILE A O 1
ATOM 892 N N . LEU A 1 109 ? 0.173 -4.449 12.178 1.00 98.88 109 LEU A N 1
ATOM 893 C CA . LEU A 1 109 ? -0.700 -3.903 11.136 1.00 98.88 109 LEU A CA 1
ATOM 894 C C . LEU A 1 109 ? -2.097 -4.542 11.183 1.00 98.88 109 LEU A C 1
ATOM 896 O O . LEU A 1 109 ? -3.102 -3.833 11.242 1.00 98.88 109 LEU A O 1
ATOM 900 N N . LYS A 1 110 ? -2.164 -5.872 11.276 1.00 98.88 110 LYS A N 1
ATOM 901 C CA . LYS A 1 110 ? -3.412 -6.622 11.471 1.00 98.88 110 LYS A CA 1
ATOM 902 C C . LYS A 1 110 ? -4.186 -6.153 12.707 1.00 98.88 110 LYS A C 1
ATOM 904 O O . LYS A 1 110 ? -5.404 -5.984 12.651 1.00 98.88 110 LYS A O 1
ATOM 909 N N . THR A 1 111 ? -3.484 -5.888 13.810 1.00 98.81 111 THR A N 1
ATOM 910 C CA . THR A 1 111 ? -4.087 -5.363 15.048 1.00 98.81 111 THR A CA 1
ATOM 911 C C . THR A 1 111 ? -4.664 -3.958 14.848 1.00 98.81 111 THR A C 1
ATOM 913 O O . THR A 1 111 ? -5.760 -3.668 15.330 1.00 98.81 111 THR A O 1
ATOM 916 N N . ILE A 1 112 ? -3.973 -3.090 14.102 1.00 98.88 112 ILE A N 1
ATOM 917 C CA . ILE A 1 112 ? -4.461 -1.750 13.745 1.00 98.88 112 ILE A CA 1
ATOM 918 C C . ILE A 1 112 ? -5.734 -1.842 12.896 1.00 98.88 112 ILE A C 1
ATOM 920 O O . ILE A 1 112 ? -6.722 -1.178 13.206 1.00 98.88 112 ILE A O 1
ATOM 924 N N . ILE A 1 113 ? -5.745 -2.686 11.863 1.00 98.88 113 ILE A N 1
ATOM 925 C CA . ILE A 1 113 ? -6.897 -2.859 10.965 1.00 98.88 113 ILE A CA 1
ATOM 926 C C . ILE A 1 113 ? -8.114 -3.379 11.734 1.00 98.88 113 ILE A C 1
ATOM 928 O O . ILE A 1 113 ? -9.209 -2.823 11.608 1.00 98.88 113 ILE A O 1
ATOM 932 N N . ALA A 1 114 ? -7.926 -4.398 12.578 1.00 98.88 114 ALA A N 1
ATOM 933 C CA . ALA A 1 114 ? -8.978 -4.906 13.454 1.00 98.88 114 ALA A CA 1
ATOM 934 C C . ALA A 1 114 ? -9.499 -3.809 14.399 1.00 98.88 114 ALA A C 1
ATOM 936 O O . ALA A 1 114 ? -10.709 -3.594 14.495 1.00 98.88 114 ALA A O 1
ATOM 937 N N . GLY A 1 115 ? -8.592 -3.045 15.018 1.00 98.81 115 GLY A N 1
ATOM 938 C CA . GLY A 1 115 ? -8.931 -1.906 15.868 1.00 98.81 115 GLY A CA 1
ATOM 939 C C . GLY A 1 115 ? -9.769 -0.848 15.147 1.00 98.81 115 GLY A C 1
ATOM 940 O O . GLY A 1 115 ? -10.780 -0.399 15.683 1.00 98.81 115 GLY A O 1
ATOM 941 N N . LEU A 1 116 ? -9.412 -0.483 13.914 1.00 98.88 116 LEU A N 1
ATOM 942 C CA . LEU A 1 116 ? -10.175 0.474 13.106 1.00 98.88 116 LEU A CA 1
ATOM 943 C C . LEU A 1 116 ? -11.587 -0.036 12.810 1.00 98.88 116 LEU A C 1
ATOM 945 O O . LEU A 1 116 ? -12.556 0.709 12.958 1.00 98.88 116 LEU A O 1
ATOM 949 N N . LYS A 1 117 ? -11.727 -1.310 12.432 1.00 98.88 117 LYS A N 1
ATOM 950 C CA . LYS A 1 117 ? -13.038 -1.915 12.163 1.00 98.88 117 LYS A CA 1
ATOM 951 C C . LYS A 1 117 ? -13.916 -1.934 13.409 1.00 98.88 117 LYS A C 1
ATOM 953 O O . LYS A 1 117 ? -15.074 -1.520 13.358 1.00 98.88 117 LYS A O 1
ATOM 958 N N . GLU A 1 118 ? -13.363 -2.381 14.530 1.00 98.75 118 GLU A N 1
ATOM 959 C CA . GLU A 1 118 ? -14.099 -2.507 15.783 1.00 98.75 118 GLU A CA 1
ATOM 960 C C . GLU A 1 118 ? -14.479 -1.148 16.382 1.00 98.75 118 GLU A C 1
ATOM 962 O O . GLU A 1 118 ? -15.643 -0.935 16.726 1.00 98.75 118 GLU A O 1
ATOM 967 N N . GLU A 1 119 ? -13.538 -0.205 16.481 1.00 98.75 119 GLU A N 1
ATOM 968 C CA . GLU A 1 119 ? -13.826 1.127 17.024 1.00 98.75 119 GLU A CA 1
ATOM 969 C C . GLU A 1 119 ? -14.738 1.935 16.093 1.00 98.75 119 GLU A C 1
ATOM 971 O O . GLU A 1 119 ? -15.650 2.618 16.563 1.00 98.75 119 GLU A O 1
ATOM 976 N N . GLY A 1 120 ? -14.580 1.789 14.774 1.00 98.56 120 GLY A N 1
ATOM 977 C CA . GLY A 1 120 ? -15.498 2.373 13.801 1.00 98.56 120 GLY A CA 1
ATOM 978 C C . GLY A 1 120 ? -16.917 1.838 13.964 1.00 98.56 120 GLY A C 1
ATOM 979 O O . GLY A 1 120 ? -17.876 2.612 13.933 1.00 98.56 120 GLY A O 1
ATOM 980 N N . LYS A 1 121 ? -17.068 0.527 14.202 1.00 98.56 121 LYS A N 1
ATOM 981 C CA . LYS A 1 121 ? -18.384 -0.096 14.386 1.00 98.56 121 LYS A CA 1
ATOM 982 C C . LYS A 1 121 ? -19.038 0.326 15.698 1.00 98.56 121 LYS A C 1
ATOM 984 O O . LYS A 1 121 ? -20.247 0.535 15.723 1.00 98.56 121 LYS A O 1
ATOM 989 N N . LYS A 1 122 ? -18.256 0.511 16.766 1.00 98.50 122 LYS A N 1
ATOM 990 C CA . LYS A 1 122 ? -18.741 1.088 18.032 1.00 98.50 122 LYS A CA 1
ATOM 991 C C . LYS A 1 122 ? -19.213 2.532 17.845 1.00 98.50 122 LYS A C 1
ATOM 993 O O . LYS A 1 122 ? -20.273 2.895 18.348 1.00 98.50 122 LYS A O 1
ATOM 998 N N . ALA A 1 123 ? -18.449 3.346 17.113 1.00 98.12 123 ALA A N 1
ATOM 999 C CA . ALA A 1 123 ? -18.776 4.751 16.874 1.00 98.12 123 ALA A CA 1
ATOM 1000 C C . ALA A 1 123 ? -19.995 4.933 15.949 1.00 98.12 123 ALA A C 1
ATOM 1002 O O . ALA A 1 123 ? -20.791 5.857 16.151 1.00 98.12 123 ALA A O 1
ATOM 1003 N N . PHE A 1 124 ? -20.156 4.046 14.959 1.00 98.06 124 PHE A N 1
ATOM 1004 C CA . PHE A 1 124 ? -21.220 4.094 13.953 1.00 98.06 124 PHE A CA 1
ATOM 1005 C C . PHE A 1 124 ? -21.846 2.702 13.721 1.00 98.06 124 PHE A C 1
ATOM 1007 O O . PHE A 1 124 ? -21.568 2.063 12.702 1.00 98.06 124 PHE A O 1
ATOM 1014 N N . PRO A 1 125 ? -22.734 2.234 14.622 1.00 97.69 125 PRO A N 1
ATOM 1015 C CA . PRO A 1 125 ? -23.303 0.882 14.566 1.00 97.69 125 PRO A CA 1
ATOM 1016 C C . PRO A 1 125 ? -24.063 0.554 13.280 1.00 97.69 125 PRO A C 1
ATOM 1018 O O . PRO A 1 125 ? -24.034 -0.589 12.837 1.00 97.69 125 PRO A O 1
ATOM 1021 N N . GLU A 1 126 ? -24.678 1.544 12.635 1.00 96.62 126 GLU A N 1
ATOM 1022 C CA . GLU A 1 126 ? -25.438 1.346 11.391 1.00 96.62 126 GLU A CA 1
ATOM 1023 C C . GLU A 1 126 ? -24.565 1.401 10.129 1.00 96.62 126 GLU A C 1
ATOM 1025 O O . GLU A 1 126 ? -24.986 0.967 9.058 1.00 96.62 126 GLU A O 1
ATOM 1030 N N . ALA A 1 127 ? -23.340 1.925 10.229 1.00 97.75 127 ALA A N 1
ATOM 1031 C CA . ALA A 1 127 ? -22.462 2.058 9.077 1.00 97.75 127 ALA A CA 1
ATOM 1032 C C . ALA A 1 127 ? -21.733 0.740 8.768 1.00 97.75 127 ALA A C 1
ATOM 1034 O O . ALA A 1 127 ? -21.375 -0.048 9.656 1.00 97.75 127 ALA A O 1
ATOM 1035 N N . VAL A 1 128 ? -21.462 0.526 7.480 1.00 98.31 128 VAL A N 1
ATOM 1036 C CA . VAL A 1 128 ? -20.473 -0.453 7.020 1.00 98.31 128 VAL A CA 1
ATOM 1037 C C . VAL A 1 128 ? -19.090 0.180 7.130 1.00 98.31 128 VAL A C 1
ATOM 1039 O O . VAL A 1 128 ? -18.798 1.152 6.426 1.00 98.31 128 VAL A O 1
ATOM 1042 N N . ILE A 1 129 ? -18.249 -0.376 8.000 1.00 98.69 129 ILE A N 1
ATOM 1043 C CA . ILE A 1 129 ? -16.870 0.072 8.199 1.00 98.69 129 ILE A CA 1
ATOM 1044 C C . ILE A 1 129 ? -15.951 -0.759 7.318 1.00 98.69 129 ILE A C 1
ATOM 1046 O O . ILE A 1 129 ? -15.986 -1.986 7.389 1.00 98.69 129 ILE A O 1
ATOM 1050 N N . ARG A 1 130 ? -15.149 -0.086 6.493 1.00 98.69 130 ARG A N 1
ATOM 1051 C CA . ARG A 1 130 ? -14.172 -0.724 5.607 1.00 98.69 130 ARG A CA 1
ATOM 1052 C C . ARG A 1 130 ? -12.789 -0.148 5.847 1.00 98.69 130 ARG A C 1
ATOM 1054 O O . ARG A 1 130 ? -12.665 1.050 6.082 1.00 98.69 130 ARG A O 1
ATOM 1061 N N . VAL A 1 131 ? -11.761 -0.970 5.738 1.00 98.88 131 VAL A N 1
ATOM 1062 C CA . VAL A 1 131 ? -10.359 -0.554 5.800 1.00 98.88 131 VAL A CA 1
ATOM 1063 C C . VAL A 1 131 ? -9.678 -1.059 4.540 1.00 98.88 131 VAL A C 1
ATOM 1065 O O . VAL A 1 131 ? -9.803 -2.235 4.218 1.00 98.88 131 VAL A O 1
ATOM 1068 N N . GLY A 1 132 ? -8.998 -0.185 3.811 1.00 98.62 132 GLY A N 1
ATOM 1069 C CA . GLY A 1 132 ? -8.287 -0.544 2.589 1.00 98.62 132 GLY A CA 1
ATOM 1070 C C . GLY A 1 132 ? -6.820 -0.181 2.664 1.00 98.62 132 GLY A C 1
ATOM 1071 O O . GLY A 1 132 ? -6.449 0.734 3.399 1.00 98.62 132 GLY A O 1
ATOM 1072 N N . GLU A 1 133 ? -6.031 -0.917 1.898 1.00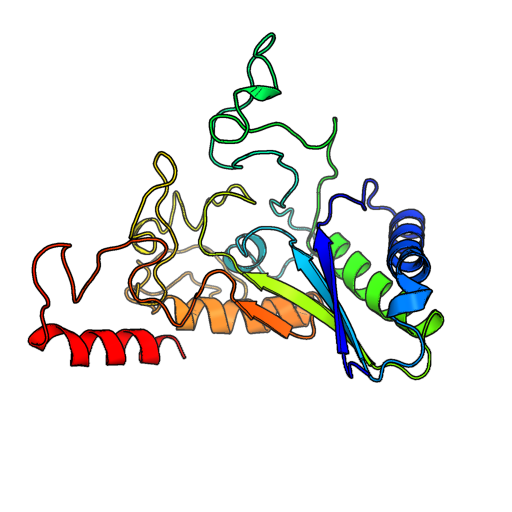 98.44 133 GLU A N 1
ATOM 1073 C CA . GLU A 1 133 ? -4.616 -0.645 1.663 1.00 98.44 133 GLU A CA 1
ATOM 1074 C C . GLU A 1 133 ? -4.451 0.211 0.401 1.00 98.44 133 GLU A C 1
ATOM 1076 O O . GLU A 1 133 ? -5.356 0.296 -0.437 1.00 98.44 133 GLU A O 1
ATOM 1081 N N . THR A 1 134 ? -3.286 0.825 0.253 1.00 97.50 134 THR A N 1
ATOM 1082 C CA . THR A 1 134 ? -2.861 1.566 -0.930 1.00 97.50 134 THR A CA 1
ATOM 1083 C C . THR A 1 134 ? -1.698 0.868 -1.626 1.00 97.50 134 THR A C 1
ATOM 1085 O O . THR A 1 134 ? -0.868 0.212 -1.007 1.00 97.50 134 THR A O 1
ATOM 1088 N N . PHE A 1 135 ? -1.618 1.030 -2.941 1.00 97.62 135 PHE A N 1
ATOM 1089 C CA . PHE A 1 135 ? -0.400 0.750 -3.686 1.00 97.62 135 PHE A CA 1
ATOM 1090 C C . PHE A 1 135 ? -0.019 1.996 -4.469 1.00 97.62 135 PHE A C 1
ATOM 1092 O O . PHE A 1 135 ? -0.837 2.517 -5.234 1.00 97.62 135 PHE A O 1
ATOM 1099 N N . ASP A 1 136 ? 1.224 2.446 -4.308 1.00 94.94 136 ASP A N 1
ATOM 1100 C CA . ASP A 1 136 ? 1.770 3.583 -5.035 1.00 94.94 136 ASP A CA 1
ATOM 1101 C C . ASP A 1 136 ? 2.976 3.180 -5.888 1.00 94.94 136 ASP A C 1
ATOM 1103 O O . ASP A 1 136 ? 3.743 2.263 -5.585 1.00 94.94 136 ASP A 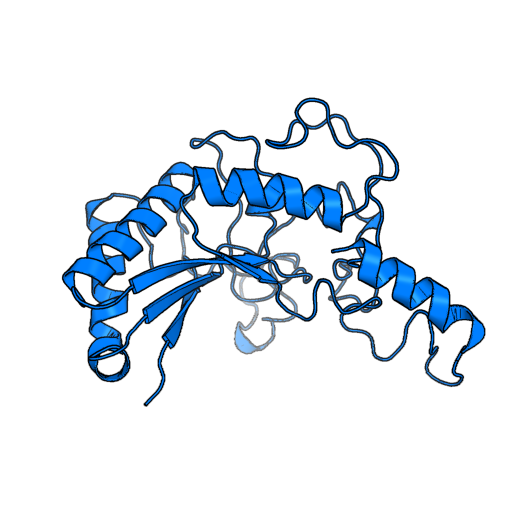O 1
ATOM 1107 N N . ILE A 1 137 ? 3.121 3.870 -7.008 1.00 92.69 137 ILE A N 1
ATOM 1108 C CA . ILE A 1 137 ? 4.131 3.571 -8.020 1.00 92.69 137 ILE A CA 1
ATOM 1109 C C . ILE A 1 137 ? 5.452 4.287 -7.753 1.00 92.69 137 ILE A C 1
ATOM 1111 O O . ILE A 1 137 ? 6.458 3.919 -8.362 1.00 92.69 137 ILE A O 1
ATOM 1115 N N . GLY A 1 138 ? 5.444 5.311 -6.899 1.00 89.88 138 GLY A N 1
ATOM 1116 C CA . GLY A 1 138 ? 6.590 6.174 -6.665 1.00 89.88 138 GLY A CA 1
ATOM 1117 C C . GLY A 1 138 ? 7.479 5.771 -5.479 1.00 89.88 138 GLY A C 1
ATOM 1118 O O . GLY A 1 138 ? 7.085 4.950 -4.647 1.00 89.88 138 GLY A O 1
ATOM 1119 N N . PRO A 1 139 ? 8.703 6.332 -5.416 1.00 87.94 139 PRO A N 1
ATOM 1120 C CA . PRO A 1 139 ? 9.718 6.039 -4.398 1.00 87.94 139 PRO A CA 1
ATOM 1121 C C . PRO A 1 139 ? 9.581 6.873 -3.110 1.00 87.94 139 PRO A C 1
ATOM 1123 O O . PRO A 1 139 ? 10.527 6.953 -2.317 1.00 87.94 139 PRO A O 1
ATOM 1126 N N . GLU A 1 140 ? 8.485 7.602 -2.917 1.00 87.00 140 GLU A N 1
ATOM 1127 C CA . GLU A 1 140 ? 8.405 8.641 -1.893 1.00 87.00 140 GLU A CA 1
ATOM 1128 C C . GLU A 1 140 ? 8.159 8.103 -0.487 1.00 87.00 140 GLU A C 1
ATOM 1130 O O . GLU A 1 140 ? 8.709 8.660 0.467 1.00 87.00 140 GLU A O 1
ATOM 1135 N N . PHE A 1 141 ? 7.342 7.060 -0.337 1.00 89.31 141 PHE A N 1
ATOM 1136 C CA . PHE A 1 141 ? 6.771 6.724 0.967 1.00 89.31 141 PHE A CA 1
ATOM 1137 C C . PHE A 1 141 ? 7.584 5.696 1.750 1.00 89.31 141 PHE A C 1
ATOM 1139 O O . PHE A 1 141 ? 7.790 5.904 2.947 1.00 89.31 141 PHE A O 1
ATOM 1146 N N . ALA A 1 142 ? 8.086 4.638 1.111 1.00 93.44 142 ALA A N 1
ATOM 1147 C CA . ALA A 1 142 ? 8.856 3.593 1.775 1.00 93.44 142 ALA A CA 1
ATOM 1148 C C . ALA A 1 142 ? 10.184 3.313 1.058 1.00 93.44 142 ALA A C 1
ATOM 1150 O O . ALA A 1 142 ? 10.368 3.584 -0.129 1.00 93.44 142 ALA A O 1
ATOM 1151 N N . ILE A 1 143 ? 11.147 2.771 1.803 1.00 93.75 143 ILE A N 1
ATOM 1152 C CA . ILE A 1 143 ? 12.344 2.193 1.188 1.00 93.75 143 ILE A CA 1
ATOM 1153 C C . ILE A 1 143 ? 11.931 0.846 0.603 1.00 93.75 143 ILE A C 1
ATOM 1155 O O . ILE A 1 143 ? 11.435 -0.013 1.331 1.00 93.75 143 ILE A O 1
ATOM 1159 N N . SER A 1 144 ? 12.144 0.667 -0.699 1.00 94.25 144 SER A N 1
ATOM 1160 C CA . SER A 1 144 ? 11.709 -0.533 -1.413 1.00 94.25 144 SER A CA 1
ATOM 1161 C C . SER A 1 144 ? 12.890 -1.285 -2.004 1.00 94.25 144 SER A C 1
ATOM 1163 O O . SER A 1 144 ? 13.448 -0.892 -3.029 1.00 94.25 144 SER A O 1
ATOM 1165 N N . ASP A 1 145 ? 13.250 -2.399 -1.373 1.00 94.88 145 ASP A N 1
ATOM 1166 C CA . ASP A 1 145 ? 14.246 -3.312 -1.929 1.00 94.88 145 ASP A CA 1
ATOM 1167 C C . ASP A 1 145 ? 13.716 -4.015 -3.188 1.00 94.88 145 ASP A C 1
ATOM 1169 O O . ASP A 1 145 ? 14.443 -4.169 -4.171 1.00 94.88 145 ASP A O 1
ATOM 1173 N N . PHE A 1 146 ? 12.424 -4.367 -3.195 1.00 97.00 146 PHE A N 1
ATOM 1174 C CA . PHE A 1 146 ? 11.764 -4.953 -4.358 1.00 97.00 146 PHE A CA 1
ATOM 1175 C C . PHE A 1 146 ? 11.866 -4.040 -5.585 1.00 97.00 146 PHE A C 1
ATOM 1177 O O . PHE A 1 146 ? 12.450 -4.434 -6.589 1.00 97.00 146 PHE A O 1
ATOM 1184 N N . LYS A 1 147 ? 11.341 -2.809 -5.504 1.00 95.25 147 LYS A N 1
ATOM 1185 C CA . LYS A 1 147 ? 11.225 -1.913 -6.670 1.00 95.25 147 LYS A CA 1
ATOM 1186 C C . LYS A 1 147 ? 12.587 -1.400 -7.146 1.00 95.25 147 LYS A C 1
ATOM 1188 O O . LYS A 1 147 ? 12.791 -1.211 -8.341 1.00 95.25 147 LYS A O 1
ATOM 1193 N N . TYR A 1 148 ? 13.516 -1.145 -6.221 1.00 93.75 148 TYR A N 1
ATOM 1194 C CA . TYR A 1 148 ? 14.700 -0.335 -6.524 1.00 93.75 148 TYR A CA 1
ATOM 1195 C C . TYR A 1 148 ? 16.041 -1.055 -6.434 1.00 93.75 148 TYR A C 1
ATOM 1197 O O . TYR A 1 148 ? 17.046 -0.450 -6.806 1.00 93.75 148 TYR A O 1
ATOM 1205 N N . ASN A 1 149 ? 16.055 -2.328 -6.025 1.00 94.25 149 ASN A N 1
ATOM 1206 C CA . ASN A 1 149 ? 17.255 -3.164 -6.067 1.00 94.25 149 ASN A CA 1
ATOM 1207 C C . ASN A 1 149 ? 17.027 -4.472 -6.833 1.00 94.25 149 ASN A C 1
ATOM 1209 O O . ASN A 1 149 ? 17.787 -4.764 -7.752 1.00 94.25 149 ASN A O 1
ATOM 1213 N N . ARG A 1 150 ? 16.004 -5.260 -6.468 1.00 96.50 150 ARG A N 1
ATOM 1214 C CA . ARG A 1 150 ? 15.791 -6.605 -7.039 1.00 96.50 150 ARG A CA 1
ATOM 1215 C C . ARG A 1 150 ? 15.084 -6.594 -8.386 1.00 96.50 150 ARG A C 1
ATOM 1217 O O . ARG A 1 150 ? 15.529 -7.294 -9.285 1.00 96.50 150 ARG A O 1
ATOM 1224 N N . HIS A 1 151 ? 14.046 -5.772 -8.524 1.00 97.19 151 HIS A N 1
ATOM 1225 C CA . HIS A 1 151 ? 13.195 -5.725 -9.712 1.00 97.19 151 HIS A CA 1
ATOM 1226 C C . HIS A 1 151 ? 13.188 -4.346 -10.367 1.00 97.19 151 HIS A C 1
ATOM 1228 O O . HIS A 1 151 ? 12.138 -3.770 -10.642 1.00 97.19 151 HIS A O 1
ATOM 1234 N N . THR A 1 152 ? 14.373 -3.781 -10.611 1.00 95.38 152 THR A N 1
ATOM 1235 C CA . THR A 1 152 ? 14.491 -2.446 -11.229 1.00 95.38 152 THR A CA 1
ATOM 1236 C C . THR A 1 152 ? 13.918 -2.377 -12.648 1.00 95.38 152 THR A C 1
ATOM 1238 O O . THR A 1 152 ? 13.585 -1.289 -13.117 1.00 95.38 152 THR A O 1
ATOM 1241 N N . GLU A 1 153 ? 13.756 -3.522 -13.318 1.00 95.12 153 GLU A N 1
ATOM 1242 C CA . GLU A 1 153 ? 13.130 -3.656 -14.634 1.00 95.12 153 GLU A CA 1
ATOM 1243 C C . GLU A 1 153 ? 11.660 -3.224 -14.658 1.00 95.12 153 GLU A C 1
ATOM 1245 O O . GLU A 1 153 ? 11.155 -2.858 -15.720 1.00 95.12 153 GLU A O 1
ATOM 1250 N N . ILE A 1 154 ? 10.977 -3.202 -13.506 1.00 94.75 154 ILE A N 1
ATOM 1251 C CA . ILE A 1 154 ? 9.588 -2.728 -13.430 1.00 94.75 154 ILE A CA 1
ATOM 1252 C C . ILE A 1 154 ? 9.487 -1.209 -13.332 1.00 94.75 154 ILE A C 1
ATOM 1254 O O . ILE A 1 154 ? 8.381 -0.675 -13.359 1.00 94.75 154 ILE A O 1
ATOM 1258 N N . CYS A 1 155 ? 10.605 -0.497 -13.190 1.00 93.06 155 CYS A N 1
ATOM 1259 C CA . CYS A 1 155 ? 10.611 0.949 -13.041 1.00 93.06 155 CYS A CA 1
ATOM 1260 C C . CYS A 1 155 ? 10.922 1.649 -14.370 1.00 93.06 155 CYS A C 1
ATOM 1262 O O . CYS A 1 155 ? 11.990 1.472 -14.956 1.00 93.06 155 CYS A O 1
ATOM 1264 N N . SER A 1 156 ? 10.012 2.516 -14.817 1.00 88.56 156 SER A N 1
ATOM 1265 C CA . SER A 1 156 ? 10.158 3.323 -16.031 1.00 88.56 156 SER A CA 1
ATOM 1266 C C . SER A 1 156 ? 9.670 4.767 -15.820 1.00 88.56 156 SER A C 1
ATOM 1268 O O . SER A 1 156 ? 9.409 5.188 -14.690 1.00 88.56 156 SER A O 1
ATOM 1270 N N . GLY A 1 157 ? 9.611 5.551 -16.902 1.00 80.56 157 GLY A N 1
ATOM 1271 C CA . GLY A 1 157 ? 9.148 6.941 -16.889 1.00 80.56 157 GLY A CA 1
ATOM 1272 C C . GLY A 1 157 ? 10.147 7.937 -16.292 1.00 80.56 157 GLY A C 1
ATOM 1273 O O . GLY A 1 157 ? 11.361 7.697 -16.250 1.00 80.56 157 GLY A O 1
ATOM 1274 N N . SER A 1 158 ? 9.616 9.075 -15.839 1.00 78.50 158 SER A N 1
ATOM 1275 C CA . SER A 1 158 ? 10.395 10.106 -15.147 1.00 78.50 158 SER A CA 1
ATOM 1276 C C . SER A 1 158 ? 11.083 9.535 -13.911 1.00 78.50 158 SER A C 1
ATOM 1278 O O . SER A 1 158 ? 10.603 8.592 -13.291 1.00 78.50 158 SER A O 1
ATOM 1280 N N . ARG A 1 159 ? 12.202 10.136 -13.508 1.00 81.25 159 ARG A N 1
ATOM 1281 C CA . ARG A 1 159 ? 12.904 9.729 -12.288 1.00 81.25 159 ARG A CA 1
ATOM 1282 C C . ARG A 1 159 ? 12.764 10.782 -11.206 1.00 81.25 159 ARG A C 1
ATOM 1284 O O . ARG A 1 159 ? 13.002 11.963 -11.463 1.00 81.25 159 ARG A O 1
ATOM 1291 N N . LEU A 1 160 ? 12.442 10.340 -9.995 1.00 74.56 160 LEU A N 1
ATOM 1292 C CA . LEU A 1 160 ? 12.692 11.116 -8.789 1.00 74.56 160 LEU A CA 1
ATOM 1293 C C . LEU A 1 160 ? 14.079 10.711 -8.272 1.00 74.56 160 LEU A C 1
ATOM 1295 O O . LEU A 1 160 ? 14.279 9.604 -7.773 1.00 74.56 160 LEU A O 1
ATOM 1299 N N . ASP A 1 161 ? 15.055 11.596 -8.481 1.00 73.75 161 ASP A N 1
ATOM 1300 C CA . ASP A 1 161 ? 16.490 11.301 -8.359 1.00 73.75 161 ASP A CA 1
ATOM 1301 C C . ASP A 1 161 ? 16.925 10.120 -9.251 1.00 73.75 161 ASP A C 1
ATOM 1303 O O . ASP A 1 161 ? 16.987 10.259 -10.476 1.00 73.75 161 ASP A O 1
ATOM 1307 N N . LYS A 1 162 ? 17.212 8.951 -8.666 1.00 78.94 162 LYS A N 1
ATOM 1308 C CA . LYS A 1 162 ? 17.651 7.749 -9.396 1.00 78.94 162 LYS A CA 1
ATOM 1309 C C . LYS A 1 162 ? 16.532 6.741 -9.640 1.00 78.94 162 LYS A C 1
ATOM 1311 O O . LYS A 1 162 ? 16.728 5.818 -10.430 1.00 78.94 162 LYS A O 1
ATOM 1316 N N . HIS A 1 163 ? 15.384 6.916 -8.995 1.00 84.12 163 HIS A N 1
ATOM 1317 C CA . HIS A 1 163 ? 14.312 5.930 -8.979 1.00 84.12 163 HIS A CA 1
ATOM 1318 C C . HIS A 1 163 ? 13.229 6.294 -9.994 1.00 84.12 163 HIS A C 1
ATOM 1320 O O . HIS A 1 163 ? 12.725 7.417 -9.994 1.00 84.12 163 HIS A O 1
ATOM 1326 N N . GLY A 1 164 ? 12.907 5.349 -10.881 1.00 88.88 164 GLY A N 1
ATOM 1327 C CA . GLY A 1 164 ? 11.734 5.441 -11.750 1.00 88.88 164 GLY A CA 1
ATOM 1328 C C . GLY A 1 164 ? 10.452 5.072 -11.004 1.00 88.88 164 GLY A C 1
ATOM 1329 O O . GLY A 1 164 ? 10.481 4.707 -9.827 1.00 88.88 164 GLY A O 1
ATOM 1330 N N . PHE A 1 165 ? 9.331 5.126 -11.711 1.00 92.62 165 PHE A N 1
ATOM 1331 C CA . PHE A 1 165 ? 8.029 4.727 -11.184 1.00 92.62 165 PHE A CA 1
ATOM 1332 C C . PHE A 1 165 ? 7.645 3.353 -11.726 1.00 92.62 165 PHE A C 1
ATOM 1334 O O . PHE A 1 165 ? 8.036 2.988 -12.833 1.00 92.62 165 PHE A O 1
ATOM 1341 N N . VAL A 1 166 ? 6.870 2.588 -10.961 1.00 94.06 166 VAL A N 1
ATOM 1342 C CA . VAL A 1 166 ? 6.405 1.261 -11.386 1.00 94.06 166 VAL A CA 1
ATOM 1343 C C . VAL A 1 166 ? 5.548 1.361 -12.658 1.00 94.06 166 VAL A C 1
ATOM 1345 O O . VAL A 1 166 ? 4.515 2.032 -12.677 1.00 94.06 166 VAL A O 1
ATOM 1348 N N . ASP A 1 167 ? 5.974 0.669 -13.714 1.00 93.25 167 ASP A N 1
ATOM 1349 C CA . ASP A 1 167 ? 5.264 0.500 -14.980 1.00 93.25 167 ASP A CA 1
ATOM 1350 C C . ASP A 1 167 ? 4.322 -0.701 -14.878 1.00 93.25 167 ASP A C 1
ATOM 1352 O O . ASP A 1 167 ? 4.755 -1.848 -14.772 1.00 93.25 167 ASP A O 1
ATOM 1356 N N . ALA A 1 168 ? 3.015 -0.442 -14.953 1.00 93.00 168 ALA A N 1
ATOM 1357 C CA . ALA A 1 168 ? 1.984 -1.477 -14.866 1.00 93.00 168 ALA A CA 1
ATOM 1358 C C . ALA A 1 168 ? 2.130 -2.574 -15.937 1.00 93.00 168 ALA A C 1
ATOM 1360 O O . ALA A 1 168 ? 1.635 -3.683 -15.762 1.00 93.00 168 ALA A O 1
ATOM 1361 N N . THR A 1 169 ? 2.797 -2.261 -17.048 1.00 93.12 169 THR A N 1
ATOM 1362 C CA . THR A 1 169 ? 2.956 -3.164 -18.192 1.00 93.12 169 THR A CA 1
ATOM 1363 C C . THR A 1 169 ? 4.263 -3.954 -18.170 1.00 93.12 169 THR A C 1
ATOM 1365 O O . THR A 1 169 ? 4.549 -4.687 -19.116 1.00 93.12 169 THR A O 1
ATOM 1368 N N . ALA A 1 170 ? 5.079 -3.791 -17.126 1.00 94.56 170 ALA A N 1
ATOM 1369 C CA . ALA A 1 170 ? 6.343 -4.496 -17.008 1.00 94.56 170 ALA A CA 1
ATOM 1370 C C . ALA A 1 170 ? 6.157 -5.995 -16.732 1.00 94.56 170 ALA A C 1
ATOM 1372 O O . ALA A 1 170 ? 5.147 -6.453 -16.187 1.00 94.56 170 ALA A O 1
ATOM 1373 N N . THR A 1 171 ? 7.195 -6.752 -17.070 1.00 96.56 171 THR A N 1
ATOM 1374 C CA . THR A 1 171 ? 7.362 -8.157 -16.700 1.00 96.56 171 THR A CA 1
ATOM 1375 C C . THR A 1 171 ? 8.560 -8.282 -15.773 1.00 96.56 171 THR A C 1
ATOM 1377 O O . THR A 1 171 ? 9.589 -7.657 -16.016 1.00 96.56 171 THR A O 1
ATOM 1380 N N . LEU A 1 172 ? 8.420 -9.094 -14.736 1.00 98.31 172 LEU A N 1
ATOM 1381 C CA . LEU A 1 172 ? 9.450 -9.361 -13.742 1.00 98.31 172 LEU A CA 1
ATOM 1382 C C . LEU A 1 172 ? 10.472 -10.362 -14.283 1.00 98.31 172 LEU A C 1
ATOM 1384 O O . LEU A 1 172 ? 10.103 -11.349 -14.934 1.00 98.31 172 LEU A O 1
ATOM 1388 N N . HIS A 1 173 ? 11.742 -10.130 -13.964 1.00 98.50 173 HIS A N 1
ATOM 1389 C CA . HIS A 1 173 ? 12.763 -11.164 -14.053 1.00 98.50 173 HIS A CA 1
ATOM 1390 C C . HIS A 1 173 ? 12.568 -12.217 -12.963 1.00 98.50 173 HIS A C 1
ATOM 1392 O O . HIS A 1 173 ? 11.941 -11.966 -11.929 1.00 98.50 173 HIS A O 1
ATOM 1398 N N . ALA A 1 174 ? 13.097 -13.411 -13.213 1.00 98.19 174 ALA A N 1
ATOM 1399 C CA . ALA A 1 174 ? 13.047 -14.488 -12.247 1.00 98.19 174 ALA A CA 1
ATOM 1400 C C . ALA A 1 174 ? 13.869 -14.172 -10.996 1.00 98.19 174 ALA A C 1
ATOM 1402 O O . ALA A 1 174 ? 14.962 -13.607 -11.078 1.00 98.19 174 ALA A O 1
ATOM 1403 N N . ASP A 1 175 ? 13.388 -14.648 -9.855 1.00 97.69 175 ASP A N 1
ATOM 1404 C CA . ASP A 1 175 ? 14.165 -14.735 -8.625 1.00 97.69 175 ASP A CA 1
ATOM 1405 C C . ASP A 1 175 ? 13.849 -16.037 -7.872 1.00 97.69 175 ASP A C 1
ATOM 1407 O O . ASP A 1 175 ? 13.043 -16.853 -8.321 1.00 97.69 175 ASP A O 1
ATOM 1411 N N . ASP A 1 176 ? 14.519 -16.254 -6.743 1.00 97.62 176 ASP A N 1
ATOM 1412 C CA . ASP A 1 176 ? 14.352 -17.425 -5.879 1.00 97.62 176 ASP A CA 1
ATOM 1413 C C . ASP A 1 176 ? 13.804 -17.067 -4.486 1.00 97.62 176 ASP A C 1
ATOM 1415 O O . ASP A 1 176 ? 13.775 -17.907 -3.579 1.00 97.62 176 ASP A O 1
ATOM 1419 N N . ARG A 1 177 ? 13.355 -15.820 -4.290 1.00 97.62 177 ARG A N 1
ATOM 1420 C CA . ARG A 1 177 ? 12.887 -15.346 -2.987 1.00 97.62 177 ARG A CA 1
ATOM 1421 C C . ARG A 1 177 ? 11.503 -15.909 -2.679 1.00 97.62 177 ARG A C 1
ATOM 1423 O O . ARG A 1 177 ? 10.605 -15.919 -3.507 1.00 97.62 177 ARG A O 1
ATOM 1430 N N . TYR A 1 178 ? 11.293 -16.326 -1.438 1.00 98.19 178 TYR A N 1
ATOM 1431 C CA . TYR A 1 178 ? 9.966 -16.733 -0.994 1.00 98.19 178 TYR A CA 1
ATOM 1432 C C . TYR A 1 178 ? 9.037 -15.520 -0.853 1.00 98.19 178 TYR A C 1
ATOM 1434 O O . TYR A 1 178 ? 9.320 -14.607 -0.073 1.00 98.19 178 TYR A O 1
ATOM 1442 N N . TYR A 1 179 ? 7.885 -15.571 -1.519 1.00 98.50 179 TYR A N 1
ATOM 1443 C CA . TYR A 1 179 ? 6.762 -14.662 -1.294 1.00 98.50 179 TYR A CA 1
ATOM 1444 C C . TYR A 1 179 ? 5.496 -15.446 -0.971 1.00 98.50 179 TYR A C 1
ATOM 1446 O O . TYR A 1 179 ? 5.365 -16.599 -1.380 1.00 98.50 179 TYR A O 1
ATOM 1454 N N . ALA A 1 180 ? 4.518 -14.822 -0.311 1.00 98.50 180 ALA A N 1
ATOM 1455 C CA . ALA A 1 180 ? 3.299 -15.523 0.097 1.00 98.50 180 ALA A CA 1
ATOM 1456 C C . ALA A 1 180 ? 2.515 -16.117 -1.091 1.00 98.50 180 ALA A C 1
ATOM 1458 O O . ALA A 1 180 ? 1.867 -17.144 -0.931 1.00 98.50 180 ALA A O 1
ATOM 1459 N N . ALA A 1 181 ? 2.587 -15.511 -2.283 1.00 98.31 181 ALA A N 1
ATOM 1460 C CA . ALA A 1 181 ? 1.962 -16.048 -3.497 1.00 98.31 181 ALA A CA 1
ATOM 1461 C C . ALA A 1 181 ? 2.918 -16.863 -4.391 1.00 98.31 181 ALA A C 1
ATOM 1463 O O . ALA A 1 181 ? 2.470 -17.535 -5.323 1.00 98.31 181 ALA A O 1
ATOM 1464 N N . TYR A 1 182 ? 4.223 -16.808 -4.116 1.00 98.31 182 TYR A N 1
ATOM 1465 C CA . TYR A 1 182 ? 5.294 -17.365 -4.941 1.00 98.31 182 TYR A CA 1
ATOM 1466 C C . TYR A 1 182 ? 6.344 -18.030 -4.041 1.00 98.31 182 TYR A C 1
ATOM 1468 O O . TYR A 1 182 ? 7.440 -17.521 -3.825 1.00 98.31 182 TYR A O 1
ATOM 1476 N N . HIS A 1 183 ? 6.001 -19.199 -3.493 1.00 97.88 183 HIS A N 1
ATOM 1477 C CA . HIS A 1 183 ? 6.831 -19.915 -2.511 1.00 97.88 183 HIS A CA 1
ATOM 1478 C C . HIS A 1 183 ? 8.196 -20.393 -3.044 1.00 97.88 183 HIS A C 1
ATOM 1480 O O . HIS A 1 183 ? 9.037 -20.835 -2.266 1.00 97.88 183 HIS A O 1
ATOM 1486 N N . GLN A 1 184 ? 8.394 -20.378 -4.363 1.00 97.81 184 GLN A N 1
ATOM 1487 C CA . GLN A 1 184 ? 9.624 -20.815 -5.032 1.00 97.81 184 GLN A CA 1
ATOM 1488 C C . GLN A 1 184 ? 10.346 -19.667 -5.755 1.00 97.81 184 GLN A C 1
ATOM 1490 O O . GLN A 1 184 ? 11.250 -19.943 -6.537 1.00 97.81 184 GLN A O 1
ATOM 1495 N N . GLY A 1 185 ? 9.940 -18.414 -5.528 1.00 97.75 185 GLY A N 1
ATOM 1496 C CA . GLY A 1 185 ? 10.398 -17.282 -6.329 1.00 97.75 185 GLY A CA 1
ATOM 1497 C C . GLY A 1 185 ? 9.489 -16.951 -7.502 1.00 97.75 185 GLY A C 1
ATOM 1498 O O . GLY A 1 185 ? 8.537 -17.675 -7.828 1.00 97.75 185 GLY A O 1
ATOM 1499 N N . ILE A 1 186 ? 9.764 -15.801 -8.106 1.00 98.56 186 ILE A N 1
ATOM 1500 C CA . ILE A 1 186 ? 9.051 -15.284 -9.269 1.00 98.56 186 ILE A CA 1
ATOM 1501 C C . ILE A 1 186 ? 9.582 -15.996 -10.523 1.00 98.56 186 ILE A C 1
ATOM 1503 O O . ILE A 1 186 ? 10.789 -16.028 -10.741 1.00 98.56 186 ILE A O 1
ATOM 1507 N N . PRO A 1 187 ? 8.719 -16.570 -11.381 1.00 98.44 187 PRO A N 1
ATOM 1508 C CA . PRO A 1 187 ? 9.138 -17.074 -12.688 1.00 98.44 187 PRO A CA 1
ATOM 1509 C C . PRO A 1 187 ? 9.513 -15.949 -13.662 1.00 98.44 187 PRO A C 1
ATOM 1511 O O . PRO A 1 187 ? 8.890 -14.886 -13.656 1.00 98.44 187 PRO A O 1
ATOM 1514 N N . GLU A 1 188 ? 10.454 -16.221 -14.569 1.00 98.38 188 GLU A N 1
ATOM 1515 C CA . GLU A 1 188 ? 10.873 -15.270 -15.610 1.00 98.38 188 GLU A CA 1
ATOM 1516 C C . GLU A 1 188 ? 9.688 -14.828 -16.476 1.00 98.38 188 GLU A C 1
ATOM 1518 O O . GLU A 1 188 ? 8.881 -15.651 -16.918 1.00 98.38 188 GLU A O 1
ATOM 1523 N N . GLY A 1 189 ? 9.610 -13.527 -16.754 1.00 97.94 189 GLY A N 1
ATOM 1524 C CA . GLY A 1 189 ? 8.584 -12.959 -17.620 1.00 97.94 189 GLY A CA 1
ATOM 1525 C C . GLY A 1 189 ? 7.208 -12.858 -16.962 1.00 97.94 189 GLY A C 1
ATOM 1526 O O . GLY A 1 189 ? 6.223 -12.621 -17.660 1.00 97.94 189 GLY A O 1
ATOM 1527 N N . THR A 1 190 ? 7.108 -13.031 -15.638 1.00 98.19 190 THR A N 1
ATOM 1528 C CA . THR A 1 190 ? 5.834 -12.880 -14.921 1.00 98.19 190 THR A CA 1
ATOM 1529 C C . THR A 1 190 ? 5.321 -11.443 -15.067 1.00 98.19 190 THR A C 1
ATOM 1531 O O . THR A 1 190 ? 6.022 -10.519 -14.655 1.00 98.19 190 THR A O 1
ATOM 1534 N N . PRO A 1 191 ? 4.106 -11.204 -15.597 1.00 97.25 191 PRO A N 1
ATOM 1535 C CA . PRO A 1 191 ? 3.552 -9.855 -15.658 1.00 97.25 191 PRO A CA 1
ATOM 1536 C C . PRO A 1 191 ? 3.424 -9.250 -14.259 1.00 97.25 191 PRO A C 1
ATOM 1538 O O . PRO A 1 191 ? 2.918 -9.905 -13.342 1.00 97.25 191 PRO A O 1
ATOM 1541 N N . PHE A 1 192 ? 3.832 -7.990 -14.096 1.00 97.38 192 PHE A N 1
ATOM 1542 C CA . PHE A 1 192 ? 3.794 -7.315 -12.799 1.00 97.38 192 PHE A CA 1
ATOM 1543 C C . PHE A 1 192 ? 2.379 -7.300 -12.199 1.00 97.38 192 PHE A C 1
ATOM 1545 O O . PHE A 1 192 ? 2.209 -7.627 -11.026 1.00 97.38 192 PHE A O 1
ATOM 1552 N N . GLY A 1 193 ? 1.353 -7.022 -13.012 1.00 97.00 193 GLY A N 1
ATOM 1553 C CA . GLY A 1 193 ? -0.049 -7.076 -12.577 1.00 97.00 193 GLY A CA 1
ATOM 1554 C C . GLY A 1 193 ? -0.475 -8.453 -12.055 1.00 97.00 193 GLY A C 1
ATOM 1555 O O . GLY A 1 193 ? -1.153 -8.542 -11.035 1.00 97.00 193 GLY A O 1
ATOM 1556 N N . THR A 1 194 ? 0.002 -9.541 -12.678 1.00 97.94 194 THR A N 1
ATOM 1557 C CA . THR A 1 194 ? -0.269 -10.913 -12.210 1.00 97.94 194 THR A CA 1
ATOM 1558 C C . THR A 1 194 ? 0.392 -11.192 -10.861 1.00 97.94 194 THR A C 1
ATOM 1560 O O . THR A 1 194 ? -0.249 -11.767 -9.980 1.00 97.94 194 THR A O 1
ATOM 1563 N N . PHE A 1 195 ? 1.655 -10.785 -10.689 1.00 98.50 195 PHE A N 1
ATOM 1564 C CA . PHE A 1 195 ? 2.349 -10.908 -9.407 1.00 98.50 195 PHE A CA 1
ATOM 1565 C C . PHE A 1 195 ? 1.623 -10.117 -8.318 1.00 98.50 195 PHE A C 1
ATOM 1567 O O . PHE A 1 195 ? 1.229 -10.693 -7.302 1.00 98.50 195 PHE A O 1
ATOM 1574 N N . LEU A 1 196 ? 1.380 -8.826 -8.566 1.00 98.50 196 LEU A N 1
ATOM 1575 C CA . LEU A 1 196 ? 0.724 -7.930 -7.622 1.00 98.50 196 LEU A CA 1
ATOM 1576 C C . LEU A 1 196 ? -0.658 -8.456 -7.229 1.00 98.50 196 LEU A C 1
ATOM 1578 O O . LEU A 1 196 ? -0.944 -8.543 -6.043 1.00 98.50 196 LEU A O 1
ATOM 1582 N N . GLY A 1 197 ? -1.487 -8.873 -8.191 1.00 98.31 197 GLY A N 1
ATOM 1583 C CA . GLY A 1 197 ? -2.830 -9.388 -7.921 1.00 98.31 197 GLY A CA 1
ATOM 1584 C C . GLY A 1 197 ? -2.829 -10.594 -6.978 1.00 98.31 197 GLY A C 1
ATOM 1585 O O . GLY A 1 197 ? -3.523 -10.579 -5.960 1.00 98.31 197 GLY A O 1
ATOM 1586 N N . LYS A 1 198 ? -2.000 -11.610 -7.262 1.00 98.50 198 LYS A N 1
ATOM 1587 C CA . LYS A 1 198 ? -1.887 -12.799 -6.397 1.00 98.50 198 LYS A CA 1
ATOM 1588 C C . LYS A 1 198 ? -1.323 -12.454 -5.021 1.00 98.50 198 LYS A C 1
ATOM 1590 O O . LYS A 1 198 ? -1.787 -12.974 -4.008 1.00 98.50 198 LYS A O 1
ATOM 1595 N N . GLN A 1 199 ? -0.322 -11.578 -4.981 1.00 98.50 199 GLN A N 1
ATOM 1596 C CA . GLN A 1 199 ? 0.332 -11.187 -3.740 1.00 98.50 199 GLN A CA 1
ATOM 1597 C C . GLN A 1 199 ? -0.606 -10.363 -2.845 1.00 98.50 199 GLN A C 1
ATOM 1599 O O . GLN A 1 199 ? -0.705 -10.620 -1.642 1.00 98.50 199 GLN A O 1
ATOM 1604 N N . SER A 1 200 ? -1.351 -9.429 -3.441 1.00 98.69 200 SER A N 1
ATOM 1605 C CA . SER A 1 200 ? -2.378 -8.631 -2.776 1.00 98.69 200 SER A CA 1
ATOM 1606 C C . SER A 1 200 ? -3.536 -9.480 -2.266 1.00 98.69 200 SER A C 1
ATOM 1608 O O . SER A 1 200 ? -3.997 -9.221 -1.162 1.00 98.69 200 SER A O 1
ATOM 1610 N N . GLU A 1 201 ? -3.998 -10.494 -3.007 1.00 98.44 201 GLU A N 1
ATOM 1611 C CA . GLU A 1 201 ? -5.090 -11.369 -2.554 1.00 98.44 201 GLU A CA 1
ATOM 1612 C C . GLU A 1 201 ? -4.774 -12.010 -1.193 1.00 98.44 201 GLU A C 1
ATOM 1614 O O . GLU A 1 201 ? -5.589 -11.957 -0.268 1.00 98.44 201 GLU A O 1
ATOM 1619 N N . ILE A 1 202 ? -3.569 -12.569 -1.055 1.00 98.81 202 ILE A N 1
ATOM 1620 C CA . ILE A 1 202 ? -3.126 -13.213 0.186 1.00 98.81 202 ILE A CA 1
ATOM 1621 C C . ILE A 1 202 ? -2.895 -12.164 1.276 1.00 98.81 202 ILE A C 1
ATOM 1623 O O . ILE A 1 202 ? -3.443 -12.287 2.371 1.00 98.81 202 ILE A O 1
ATOM 1627 N N . PHE A 1 203 ? -2.152 -11.098 0.967 1.00 98.88 203 PHE A N 1
ATOM 1628 C CA . PHE A 1 203 ? -1.830 -10.047 1.933 1.00 98.88 203 PHE A CA 1
ATOM 1629 C C . PHE A 1 203 ? -3.084 -9.379 2.522 1.00 98.88 203 PHE A C 1
ATOM 1631 O O . PHE A 1 203 ? -3.230 -9.295 3.743 1.00 98.88 203 PHE A O 1
ATOM 1638 N N . LEU A 1 204 ? -4.028 -8.948 1.673 1.00 98.81 204 LEU A N 1
ATOM 1639 C CA . LEU A 1 204 ? -5.273 -8.314 2.117 1.00 98.81 204 LEU A CA 1
ATOM 1640 C C . LEU A 1 204 ? -6.067 -9.251 3.027 1.00 98.81 204 LEU A C 1
ATOM 1642 O O . LEU A 1 204 ? -6.567 -8.818 4.067 1.00 98.81 204 LEU A O 1
ATOM 1646 N N . LYS A 1 205 ? -6.162 -10.534 2.661 1.00 98.75 205 LYS A N 1
ATOM 1647 C CA . LYS A 1 205 ? -6.871 -11.541 3.451 1.00 98.75 205 LYS A CA 1
ATOM 1648 C C . LYS A 1 205 ? -6.221 -11.753 4.817 1.00 98.75 205 LYS A C 1
ATOM 1650 O O . LYS A 1 205 ? -6.929 -11.771 5.825 1.00 98.75 205 LYS A O 1
ATOM 1655 N N . ASP A 1 206 ? -4.901 -11.886 4.862 1.00 98.75 206 ASP A N 1
ATOM 1656 C CA . ASP A 1 206 ? -4.178 -12.181 6.099 1.00 98.75 206 ASP A CA 1
ATOM 1657 C C . ASP A 1 206 ? -4.206 -11.004 7.078 1.00 98.75 206 ASP A C 1
ATOM 1659 O O . ASP A 1 206 ? -4.348 -11.217 8.292 1.00 98.75 206 ASP A O 1
ATOM 1663 N N . MET A 1 207 ? -4.134 -9.771 6.563 1.00 98.75 207 MET A N 1
ATOM 1664 C CA . MET A 1 207 ? -4.230 -8.538 7.354 1.00 98.75 207 MET A CA 1
ATOM 1665 C C . MET A 1 207 ? -5.677 -8.164 7.710 1.00 98.75 207 MET A C 1
ATOM 1667 O O . MET A 1 207 ? -5.918 -7.509 8.725 1.00 98.75 207 MET A O 1
ATOM 1671 N N . GLY A 1 208 ? -6.649 -8.598 6.905 1.00 98.62 208 GLY A N 1
ATOM 1672 C CA . GLY A 1 208 ? -8.065 -8.278 7.067 1.00 98.62 208 GLY A CA 1
ATOM 1673 C C . GLY A 1 208 ? -8.486 -6.960 6.413 1.00 98.62 208 GLY A C 1
ATOM 1674 O O . GLY A 1 208 ? -9.403 -6.310 6.913 1.00 98.62 208 GLY A O 1
ATOM 1675 N N . PHE A 1 209 ? -7.841 -6.554 5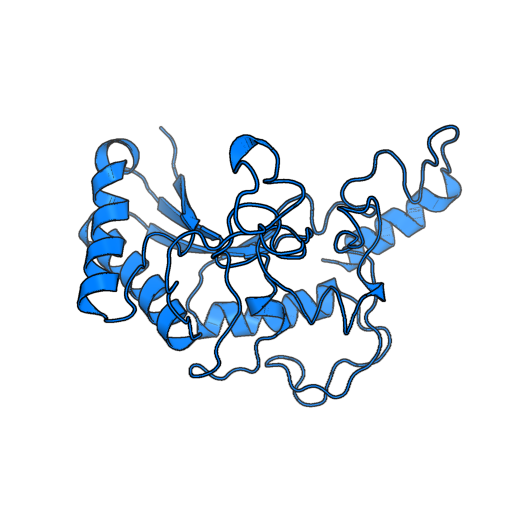.323 1.00 98.81 209 PHE A N 1
ATOM 1676 C CA . PHE A 1 209 ? -8.271 -5.433 4.484 1.00 98.81 209 PHE A CA 1
ATOM 1677 C C . PHE A 1 209 ? -9.503 -5.793 3.633 1.00 98.81 209 PHE A C 1
ATOM 1679 O O . PHE A 1 209 ? -9.733 -6.953 3.305 1.00 98.81 209 PHE A O 1
ATOM 1686 N N . ASP A 1 210 ? -10.300 -4.787 3.267 1.00 98.75 210 ASP A N 1
ATOM 1687 C CA . ASP A 1 210 ? -11.530 -4.935 2.473 1.00 98.75 210 ASP A CA 1
ATOM 1688 C C . ASP A 1 210 ? -11.365 -4.513 1.008 1.00 98.75 210 ASP A C 1
ATOM 1690 O O . ASP A 1 210 ? -12.192 -4.868 0.169 1.00 98.75 210 ASP A O 1
ATOM 1694 N N . TYR A 1 211 ? -10.355 -3.697 0.700 1.00 98.44 211 TYR A N 1
ATOM 1695 C CA . TYR A 1 211 ? -10.079 -3.215 -0.652 1.00 98.44 211 TYR A CA 1
ATOM 1696 C C . TYR A 1 211 ? -8.617 -2.781 -0.802 1.00 98.44 211 TYR A C 1
ATOM 1698 O O . TYR A 1 211 ? -7.940 -2.498 0.186 1.00 98.44 211 TYR A O 1
ATOM 1706 N N . LEU A 1 212 ? -8.162 -2.703 -2.052 1.00 98.31 212 LEU A N 1
ATOM 1707 C CA . LEU A 1 212 ? -6.890 -2.104 -2.446 1.00 98.31 212 LEU A CA 1
ATOM 1708 C C . LEU A 1 212 ? -7.172 -0.866 -3.299 1.00 98.31 212 LEU A C 1
ATOM 1710 O O . LEU A 1 212 ? -7.998 -0.914 -4.213 1.00 98.31 212 LEU A O 1
ATOM 1714 N N . TRP A 1 213 ? -6.491 0.236 -3.007 1.00 97.44 213 TRP A N 1
ATOM 1715 C CA . TRP A 1 213 ? -6.515 1.451 -3.810 1.00 97.44 213 TRP A CA 1
ATOM 1716 C C . TRP A 1 213 ? -5.239 1.558 -4.645 1.00 97.44 213 TRP A C 1
ATOM 1718 O O . TRP A 1 213 ? -4.149 1.741 -4.106 1.00 97.44 213 TRP A O 1
ATOM 1728 N N . LEU A 1 214 ? -5.377 1.467 -5.968 1.00 96.44 214 LEU A N 1
ATOM 1729 C CA . LEU A 1 214 ? -4.268 1.646 -6.903 1.00 96.44 214 LEU A CA 1
ATOM 1730 C C . LEU A 1 214 ? -4.093 3.142 -7.195 1.00 96.44 214 LEU A C 1
ATOM 1732 O O . LEU A 1 214 ? -4.889 3.752 -7.913 1.00 96.44 214 LEU A O 1
ATOM 1736 N N . SER A 1 215 ? -3.078 3.745 -6.583 1.00 93.06 215 SER A N 1
ATOM 1737 C CA . SER A 1 215 ? -2.807 5.179 -6.666 1.00 93.06 215 SER A CA 1
ATOM 1738 C C . SER A 1 215 ? -2.080 5.557 -7.961 1.00 93.06 215 SER A C 1
ATOM 1740 O O . SER A 1 215 ? -1.537 4.713 -8.675 1.00 93.06 215 SER A O 1
ATOM 1742 N N . ASN A 1 216 ? -2.070 6.859 -8.262 1.00 89.69 216 ASN A N 1
ATOM 1743 C CA . ASN A 1 216 ? -1.233 7.469 -9.296 1.00 89.69 216 ASN A CA 1
ATOM 1744 C C . ASN A 1 216 ? -1.362 6.826 -10.693 1.00 89.69 216 ASN A C 1
ATOM 1746 O O . ASN A 1 216 ? -0.424 6.810 -11.488 1.00 89.69 216 ASN A O 1
ATOM 1750 N N . GLY A 1 217 ? -2.564 6.334 -11.014 1.00 87.56 217 GLY A N 1
ATOM 1751 C CA . GLY A 1 217 ? -2.891 5.778 -12.328 1.00 87.56 217 GLY A CA 1
ATOM 1752 C C . GLY A 1 217 ? -2.327 4.380 -12.584 1.00 87.56 217 GLY A C 1
ATOM 1753 O O . GLY A 1 217 ? -2.307 3.949 -13.741 1.00 87.56 217 GLY A O 1
ATOM 1754 N N . LEU A 1 218 ? -1.878 3.668 -11.543 1.00 92.75 218 LEU A N 1
ATOM 1755 C CA . LEU A 1 218 ? -1.457 2.276 -11.669 1.00 92.75 218 LEU A CA 1
ATOM 1756 C C . LEU A 1 218 ? -2.567 1.421 -12.298 1.00 92.75 218 LEU A C 1
ATOM 1758 O O . LEU A 1 218 ? -3.740 1.538 -11.948 1.00 92.75 218 LEU A O 1
ATOM 1762 N N . GLY A 1 219 ? -2.179 0.585 -13.261 1.00 91.56 219 GLY A N 1
ATOM 1763 C CA . GLY A 1 219 ? -3.091 -0.236 -14.060 1.00 91.56 219 GLY A CA 1
ATOM 1764 C C . GLY A 1 219 ? -3.741 0.491 -15.240 1.00 91.56 219 GLY A C 1
ATOM 1765 O O . GLY A 1 219 ? -4.363 -0.152 -16.079 1.00 91.56 219 GLY A O 1
ATOM 1766 N N . PHE A 1 220 ? -3.584 1.812 -15.359 1.00 88.31 220 PHE A N 1
ATOM 1767 C CA . PHE A 1 220 ? -4.134 2.590 -16.477 1.00 88.31 220 PHE A CA 1
ATOM 1768 C C . PHE A 1 220 ? -3.083 3.376 -17.259 1.00 88.31 220 PHE A C 1
ATOM 1770 O O . PHE A 1 220 ? -3.304 3.693 -18.428 1.00 88.31 220 PHE A O 1
ATOM 1777 N N . SER A 1 221 ? -1.938 3.687 -16.648 1.00 82.88 221 SER A N 1
ATOM 1778 C CA . SER A 1 221 ? -0.827 4.324 -17.346 1.00 82.88 221 SER A CA 1
ATOM 1779 C C . SER A 1 221 ? 0.196 3.301 -17.829 1.00 82.88 221 SER A C 1
ATOM 1781 O O . SER A 1 221 ? 0.725 2.516 -17.046 1.00 82.88 221 SER A O 1
ATOM 1783 N N . ALA A 1 222 ? 0.529 3.375 -19.118 1.00 80.38 222 ALA A N 1
ATOM 1784 C CA . ALA A 1 222 ? 1.652 2.643 -19.696 1.00 80.38 222 ALA A CA 1
ATOM 1785 C C . ALA A 1 222 ? 2.996 3.374 -19.526 1.00 80.38 222 ALA A C 1
ATOM 1787 O O . ALA A 1 222 ? 4.020 2.832 -19.930 1.00 80.38 222 ALA A O 1
ATOM 1788 N N . ASN A 1 223 ? 2.988 4.626 -19.047 1.00 83.75 223 ASN A N 1
ATOM 1789 C CA . ASN A 1 223 ? 4.175 5.458 -18.820 1.00 83.75 223 ASN A CA 1
ATOM 1790 C C . ASN A 1 223 ? 3.925 6.303 -17.563 1.00 83.75 223 ASN A C 1
ATOM 1792 O O . ASN A 1 223 ? 3.267 7.347 -17.634 1.00 83.75 223 ASN A O 1
ATOM 1796 N N . PRO A 1 224 ? 4.334 5.819 -16.387 1.00 81.75 224 PRO A N 1
ATOM 1797 C CA . PRO A 1 224 ? 4.043 6.503 -15.138 1.00 81.75 224 PRO A CA 1
ATOM 1798 C C . PRO A 1 224 ? 4.776 7.852 -15.050 1.00 81.75 224 PRO A C 1
ATOM 1800 O O . PRO A 1 224 ? 5.966 7.943 -15.345 1.00 81.75 224 PRO A O 1
ATOM 1803 N N . TRP A 1 225 ? 4.054 8.896 -14.621 1.00 82.06 225 TRP A N 1
ATOM 1804 C CA . TRP A 1 225 ? 4.609 10.222 -14.297 1.00 82.06 225 TRP A CA 1
ATOM 1805 C C . TRP A 1 225 ? 5.494 10.870 -15.383 1.00 82.06 225 TRP A C 1
ATOM 1807 O O . TRP A 1 225 ? 6.395 11.651 -15.080 1.00 82.06 225 TRP A O 1
ATOM 1817 N N . ASP A 1 226 ? 5.217 10.613 -16.663 1.00 83.81 226 ASP A N 1
ATOM 1818 C CA . ASP A 1 226 ? 5.926 11.214 -17.800 1.00 83.81 226 ASP A CA 1
ATOM 1819 C C . ASP A 1 226 ? 4.951 11.976 -18.719 1.00 83.81 226 ASP A C 1
ATOM 1821 O O . ASP A 1 226 ? 3.775 11.631 -18.842 1.00 83.81 226 ASP A O 1
ATOM 1825 N N . LYS A 1 227 ? 5.431 13.058 -19.343 1.00 84.25 227 LYS A N 1
ATOM 1826 C CA . LYS A 1 227 ? 4.696 13.797 -20.389 1.00 84.25 227 LYS A CA 1
ATOM 1827 C C . LYS A 1 227 ? 4.841 13.133 -21.762 1.00 84.25 227 LYS A C 1
ATOM 1829 O O . LYS A 1 227 ? 4.089 13.452 -22.681 1.00 84.25 227 LYS A O 1
ATOM 1834 N N . THR A 1 228 ? 5.827 12.254 -21.890 1.00 88.31 228 THR A N 1
ATOM 1835 C CA . THR A 1 228 ? 6.113 11.415 -23.048 1.00 88.31 228 THR A CA 1
ATOM 1836 C C . THR A 1 228 ? 5.757 9.961 -22.741 1.00 88.31 228 THR A C 1
ATOM 1838 O O . THR A 1 228 ? 5.259 9.628 -21.664 1.00 88.31 228 THR A O 1
ATOM 1841 N N . GLY A 1 229 ? 5.961 9.073 -23.705 1.00 87.19 229 GLY A N 1
ATOM 1842 C CA . GLY A 1 229 ? 5.764 7.655 -23.499 1.00 87.19 229 GLY A CA 1
ATOM 1843 C C . GLY A 1 229 ? 5.759 6.845 -24.782 1.00 87.19 229 GLY A C 1
ATOM 1844 O O . GLY A 1 229 ? 6.114 7.307 -25.865 1.00 87.19 229 GLY A O 1
ATOM 1845 N N . LYS A 1 230 ? 5.280 5.608 -24.656 1.00 87.19 230 LYS A N 1
ATOM 1846 C CA . LYS A 1 230 ? 5.259 4.589 -25.721 1.00 87.19 230 LYS A CA 1
ATOM 1847 C C . LYS A 1 230 ? 4.660 5.071 -27.050 1.00 87.19 230 LYS A C 1
ATOM 1849 O O . LYS A 1 230 ? 5.118 4.619 -28.094 1.00 87.19 230 LYS A O 1
ATOM 1854 N N . ILE A 1 231 ? 3.690 5.990 -27.028 1.00 92.62 231 ILE A N 1
ATOM 1855 C CA . ILE A 1 231 ? 2.979 6.481 -28.226 1.00 92.62 231 ILE A CA 1
ATOM 1856 C C . ILE A 1 231 ? 3.250 7.955 -28.568 1.00 92.62 231 ILE A C 1
ATOM 1858 O O . ILE A 1 231 ? 2.735 8.436 -29.573 1.00 92.62 231 ILE A O 1
ATOM 1862 N N . PHE A 1 232 ? 4.023 8.683 -27.760 1.00 92.38 232 PHE A N 1
ATOM 1863 C CA . PHE A 1 232 ? 4.312 10.104 -27.973 1.00 92.38 232 PHE A CA 1
ATOM 1864 C C . PHE A 1 232 ? 5.666 10.466 -27.364 1.00 92.38 232 PHE A C 1
ATOM 1866 O O . PHE A 1 232 ? 5.851 10.307 -26.164 1.00 92.38 232 PHE A O 1
ATOM 1873 N N . ASP A 1 233 ? 6.603 10.975 -28.157 1.00 91.69 233 ASP A N 1
ATOM 1874 C CA . ASP A 1 233 ? 7.968 11.287 -27.692 1.00 91.69 233 ASP A CA 1
ATOM 1875 C C . ASP A 1 233 ? 8.181 12.755 -27.283 1.00 91.69 233 ASP A C 1
ATOM 1877 O O . ASP A 1 233 ? 9.293 13.139 -26.934 1.00 91.69 233 ASP A O 1
ATOM 1881 N N . GLY A 1 234 ? 7.129 13.576 -27.314 1.00 93.50 234 GLY A N 1
ATOM 1882 C CA . GLY A 1 234 ? 7.216 15.023 -27.090 1.00 93.50 234 GLY A CA 1
ATOM 1883 C C . GLY A 1 234 ? 7.113 15.850 -28.372 1.00 93.50 234 GLY A C 1
ATOM 1884 O O . GLY A 1 234 ? 6.746 17.022 -28.299 1.00 93.50 234 GLY A O 1
ATOM 1885 N N . GLU A 1 235 ? 7.343 15.244 -29.537 1.00 95.69 235 GLU A N 1
ATOM 1886 C CA . GLU A 1 235 ? 7.270 15.908 -30.843 1.00 95.69 235 GLU A CA 1
ATOM 1887 C C . GLU A 1 235 ? 6.267 15.227 -31.778 1.00 95.69 235 GLU A C 1
ATOM 1889 O O . GLU A 1 235 ? 5.492 15.891 -32.471 1.00 95.69 235 GLU A O 1
ATOM 1894 N N . ARG A 1 236 ? 6.248 13.892 -31.783 1.00 95.75 236 ARG A N 1
ATOM 1895 C CA . ARG A 1 236 ? 5.478 13.073 -32.712 1.00 95.75 236 ARG A CA 1
ATOM 1896 C C . ARG A 1 236 ? 4.665 12.006 -31.989 1.00 95.75 236 ARG A C 1
ATOM 1898 O O . ARG A 1 236 ? 5.108 11.364 -31.042 1.00 95.75 236 ARG A O 1
ATOM 1905 N N . TYR A 1 237 ? 3.460 11.787 -32.508 1.00 95.31 237 TYR A N 1
ATOM 1906 C CA . TYR A 1 237 ? 2.609 10.665 -32.136 1.00 95.31 237 TYR A CA 1
ATOM 1907 C C . TYR A 1 237 ? 2.897 9.431 -33.007 1.00 95.31 237 TYR A C 1
ATOM 1909 O O . TYR A 1 237 ? 3.134 9.559 -34.214 1.00 95.31 237 TYR A O 1
ATOM 1917 N N . TYR A 1 238 ? 2.821 8.248 -32.398 1.00 95.25 238 TYR A N 1
ATOM 1918 C CA . TYR A 1 238 ? 3.099 6.940 -33.002 1.00 95.25 238 TYR A CA 1
ATOM 1919 C C . TYR A 1 238 ? 1.842 6.046 -32.974 1.00 95.25 238 TYR A C 1
ATOM 1921 O O . TYR A 1 238 ? 1.736 5.160 -32.117 1.00 95.25 238 TYR A O 1
ATOM 1929 N N . PRO A 1 239 ? 0.858 6.269 -33.874 1.00 95.31 239 PRO A N 1
ATOM 1930 C CA . PRO A 1 239 ? -0.384 5.494 -33.911 1.00 95.31 239 PRO A CA 1
ATOM 1931 C C . PRO A 1 239 ? -0.164 3.987 -34.037 1.00 95.31 239 PRO A C 1
ATOM 1933 O O . PRO A 1 239 ? -0.944 3.204 -33.504 1.00 95.31 239 PRO A O 1
ATOM 1936 N N . GLU A 1 240 ? 0.900 3.569 -34.718 1.00 96.50 240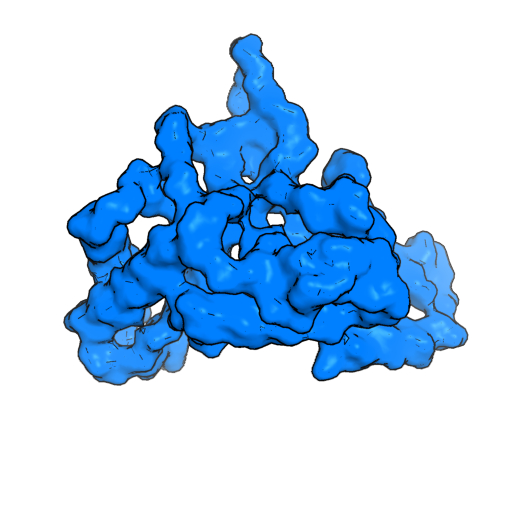 GLU A N 1
ATOM 1937 C CA . GLU A 1 240 ? 1.231 2.163 -34.938 1.00 96.50 240 GLU A CA 1
ATOM 1938 C C . GLU A 1 240 ? 1.560 1.407 -33.641 1.00 96.50 240 GLU A C 1
ATOM 1940 O O . GLU A 1 240 ? 1.440 0.187 -33.599 1.00 96.50 240 GLU A O 1
ATOM 1945 N N . LYS A 1 241 ? 1.923 2.119 -32.565 1.00 94.50 241 LYS A N 1
ATOM 1946 C CA . LYS A 1 241 ? 2.185 1.540 -31.237 1.00 94.50 241 LYS A CA 1
ATOM 1947 C C . LYS A 1 241 ? 0.947 1.512 -30.340 1.00 94.50 241 LYS A C 1
ATOM 1949 O O . LYS A 1 241 ? 1.009 0.965 -29.237 1.00 94.50 241 LYS A O 1
ATOM 1954 N N . LEU A 1 242 ? -0.161 2.121 -30.770 1.00 92.75 242 LEU A N 1
ATOM 1955 C CA . LEU A 1 242 ? -1.348 2.305 -29.938 1.00 92.75 242 LEU A CA 1
ATOM 1956 C C . LEU A 1 242 ? -1.990 0.974 -29.551 1.00 92.75 242 LEU A C 1
ATOM 1958 O O . LEU A 1 242 ? -2.336 0.802 -28.386 1.00 92.75 242 LEU A O 1
ATOM 1962 N N . GLU A 1 243 ? -2.137 0.055 -30.505 1.00 94.75 243 GLU A N 1
ATOM 1963 C CA . GLU A 1 243 ? -2.832 -1.211 -30.258 1.00 94.75 243 GLU A CA 1
ATOM 1964 C C . GLU A 1 243 ? -2.079 -2.063 -29.236 1.00 94.75 243 GLU A C 1
ATOM 1966 O O . GLU A 1 243 ? -2.614 -2.365 -28.175 1.00 94.75 243 GLU A O 1
ATOM 1971 N N . MET A 1 244 ? -0.785 -2.285 -29.468 1.00 92.88 244 MET A N 1
ATOM 1972 C CA . MET A 1 244 ? 0.083 -2.996 -28.527 1.00 92.88 244 MET A CA 1
ATOM 1973 C C . MET A 1 244 ? 0.140 -2.313 -27.149 1.00 92.88 244 MET A C 1
ATOM 1975 O O . MET A 1 244 ? 0.151 -2.977 -26.117 1.00 92.88 244 MET A O 1
ATOM 1979 N N . THR A 1 245 ? 0.154 -0.974 -27.095 1.00 91.31 245 THR A N 1
ATOM 1980 C CA . THR A 1 245 ? 0.153 -0.256 -25.807 1.00 91.31 245 THR A CA 1
ATOM 1981 C C . THR A 1 245 ? -1.146 -0.495 -25.036 1.00 91.31 245 THR A C 1
ATOM 1983 O O . THR A 1 245 ? -1.100 -0.664 -23.819 1.00 91.31 245 THR A O 1
ATOM 1986 N N . LYS A 1 246 ? -2.297 -0.536 -25.719 1.00 92.06 246 LYS A N 1
ATOM 1987 C CA . LYS A 1 246 ? -3.582 -0.864 -25.090 1.00 92.06 246 LYS A CA 1
ATOM 1988 C C . LYS A 1 246 ? -3.606 -2.303 -24.596 1.00 92.06 246 LYS A C 1
ATOM 1990 O O . LYS A 1 246 ? -3.986 -2.516 -23.452 1.00 92.06 246 LYS A O 1
ATOM 1995 N N . GLU A 1 247 ? -3.189 -3.256 -25.427 1.00 93.25 247 GLU A N 1
ATOM 1996 C CA . GLU A 1 247 ? -3.112 -4.674 -25.055 1.00 93.25 247 GLU A CA 1
ATOM 1997 C C . GLU A 1 247 ? -2.282 -4.863 -23.783 1.00 93.25 247 GLU A C 1
ATOM 1999 O O . GLU A 1 247 ? -2.735 -5.511 -22.844 1.00 93.25 247 GLU A O 1
ATOM 2004 N N . ASN A 1 248 ? -1.127 -4.201 -23.697 1.00 91.19 248 ASN A N 1
ATOM 2005 C CA . ASN A 1 248 ? -0.259 -4.260 -22.525 1.00 91.19 248 ASN A CA 1
ATOM 2006 C C . ASN A 1 248 ? -0.891 -3.647 -21.264 1.00 91.19 248 ASN A C 1
ATOM 2008 O O . ASN A 1 248 ? -0.715 -4.185 -20.174 1.00 91.19 248 ASN A O 1
ATOM 2012 N N . VAL A 1 249 ? -1.625 -2.533 -21.386 1.00 92.31 249 VAL A N 1
ATOM 2013 C CA . VAL A 1 249 ? -2.364 -1.948 -20.250 1.00 92.31 249 VAL A CA 1
ATOM 2014 C C . VAL A 1 249 ? -3.502 -2.867 -19.814 1.00 92.31 249 VAL A C 1
ATOM 2016 O O . VAL A 1 249 ? -3.715 -3.044 -18.620 1.00 92.31 249 VAL A O 1
ATOM 2019 N N . PHE A 1 250 ? -4.219 -3.483 -20.756 1.00 92.75 250 PHE A N 1
ATOM 2020 C CA . PHE A 1 250 ? -5.285 -4.427 -20.426 1.00 92.75 250 PHE A CA 1
ATOM 2021 C C . PHE A 1 250 ? -4.758 -5.720 -19.812 1.00 92.75 250 PHE A C 1
ATOM 2023 O O . PHE A 1 250 ? -5.419 -6.250 -18.935 1.00 92.75 250 PHE A O 1
ATOM 2030 N N . ALA A 1 251 ? -3.567 -6.183 -20.197 1.00 92.00 251 ALA A N 1
ATOM 2031 C CA . ALA A 1 251 ? -2.936 -7.370 -19.621 1.00 92.00 251 ALA A CA 1
ATOM 2032 C C . ALA A 1 251 ? -2.574 -7.228 -18.129 1.00 92.00 251 ALA A C 1
ATOM 2034 O O . ALA A 1 251 ? -2.255 -8.225 -17.482 1.00 92.00 251 ALA A O 1
ATOM 2035 N N . PHE A 1 252 ? -2.603 -6.010 -17.576 1.00 94.19 252 PHE A N 1
ATOM 2036 C CA . PHE A 1 252 ? -2.493 -5.799 -16.133 1.00 94.19 252 PHE A CA 1
ATOM 2037 C C . PHE A 1 252 ? -3.724 -6.318 -15.363 1.00 94.19 252 PHE A C 1
ATOM 2039 O O . PHE A 1 252 ? -3.571 -6.721 -14.209 1.00 94.19 252 PHE A O 1
ATOM 2046 N N . TRP A 1 253 ? -4.911 -6.287 -15.982 1.00 93.31 253 TRP A N 1
ATOM 2047 C CA . TRP A 1 253 ? -6.213 -6.611 -15.383 1.00 93.31 253 TRP A CA 1
ATOM 2048 C C . TRP A 1 253 ? -6.656 -8.045 -15.682 1.00 93.31 253 TRP A C 1
ATOM 2050 O O . TRP A 1 253 ? -7.275 -8.647 -14.776 1.00 93.31 253 TRP A O 1
#

Foldseek 3Di:
DDQEDEAEDECVCCQDLDLVSLLVSLLVSCVVCVVVPPPHQAYEYEYQFFQCLCLLQAQLDQQDWDWGQQKQAFAPADADDPPDDPVPDSLHHIDGPDPPRDTDGLNSLLSNQVSNQVSVCVSPVNYHYFYEYEHFFDRGGTNHCCCVPQFVQQFAADDSVPGGGGAQLGFGAWDQDRANQCRRTDHGRHRPLNSSVSSCVSSCVSSVHDYYHYPQCRLNDRHGPHPADQQGHPPDGNVVSVVVSVVSSPVSD

Sequence (253 aa):
MFENITLEVSLKPFKQTNELYIRKICAQIFEQWRPLLKNRRSVSVMLWVGDGSEILDYAGNLEDIFEWARFVGTANLPYLEDGEPLETSLHKRKQDYIKNAPVMTYGILKTIIAGLKEEGKKAFPEAVIRVGETFDIGPEFAISDFKYNRHTEICSGSRLDKHGFVDATATLHADDRYYAAYHQGIPEGTPFGTFLGKQSEIFLKDMGFDYLWLSNGLGFSANPWDKTGKIFDGERYYPEKLEMTKENVFAFW